Protein AF-A0A7I7Y677-F1 (afdb_monomer)

Secondary structure (DSSP, 8-state):
------------------------------HHHHHHHHHHHHHHHHTT--HHHHHHTTSS-HHHHHHHHTTS-PPPHHHHHHHHHHTTBPTTHHHHHHH-TT-PPPBP---TTSSHHHHHHHHHHHHHHHHHHHHHHHHHHHT---TTSTTHHHHHHHHHHHHHHHHHHHHHHHHH-TT-HHHHHHHHHHHHHHHHHHHHHTTSTT--HHHHHHHHHHHTT--HHHHHHHTT--HHHHHHHHTT----HHHHHHHHHHHHHHH--

Organism: NCBI:txid44010

Sequence (265 aa):
MPEIPEEPDQPTGVLHPDTDAEQWWHDEIDPGVLRAGRAVADRRQELELTQRSLARDKIINAGTLIAFEKGRSWPRRQTQAKLEQALGWSPGTIMRIRNDARSAPAAAPRDEATEVLTDTIGAPLLADTVELAMHTLTAAIAELPDASDPAFTAKATAVLADLRKLERLAATAARNSRGTPSVVLALSGVRRSYNDLMMRAARAPAATLGQRLYGARHRAELSLEEAANAVGLPPTVLEDAEAERAIAPDAVAAVESLIAQLTAG

Foldseek 3Di:
DDDDDDDDDDDDDDDDDPDDDPDDDPPPLLVLLQQLLCLLVVLCVVVVHDLVVCVVVVLDHSVQSVCSNRSNDDDDLSSQQSSCVVSQFDRCQSVVSSVDVPDDTDGDDDDPPPPCVPLVVVLVVLLVVLVVLLVVLVVLLVPQDQLADPCRLVSLLVSLLVLVVSLVSLVVSVVVNPPDVSSVVSNVSSVVVNLVSLLSLLPRPPRFLLSLLSNLCVVVVHDLCRLCVVLVHDSVQSVCRVNVHDHDPVSSVSSVVSSVVSVVD

pLDDT: mean 81.12, std 19.77, range [32.81, 98.19]

Nearest PDB structures (foldseek):
  3f52-assembly1_A  TM=7.719E-01  e=5.544E-02  Corynebacterium glutamicum
  3f51-assembly1_A  TM=8.370E-01  e=1.005E-01  Corynebacterium glutamicum
  2b5a-assembly1_A  TM=8.061E-01  e=1.820E-01  [Bacillus] caldolyticus
  3f52-assembly1_E  TM=8.254E-01  e=2.288E-01  Corynebacterium glutamicum
  3fya-assembly1_A  TM=7.845E-01  e=4.145E-01  Enterobacter sp. RFL1396

Mean predicted aligned error: 18.12 Å

Radius of gyration: 33.03 Å; Cα contacts (8 Å, |Δi|>4): 267; chains: 1; bounding box: 64×103×79 Å

Solvent-accessible surface area (backbone atoms only — not comparable to full-atom values): 15194 Å² total; per-residue (Å²): 134,78,87,87,86,84,85,86,85,85,88,83,88,80,82,84,76,96,73,82,72,88,77,78,74,77,77,75,64,45,67,27,46,29,46,26,14,38,54,51,49,52,52,29,55,78,68,73,53,48,58,66,51,41,31,74,72,70,43,45,54,43,69,60,48,54,34,17,38,70,22,74,43,84,75,56,72,72,43,45,48,43,45,26,57,73,72,41,30,31,84,64,40,61,61,45,26,33,76,33,98,83,53,74,81,56,63,40,94,66,78,82,82,68,64,51,67,59,59,64,43,49,45,54,53,50,27,53,50,50,48,54,52,47,52,56,50,50,52,56,58,70,68,52,62,59,59,84,41,86,64,22,51,65,53,51,51,52,54,48,54,50,43,55,53,51,39,57,52,32,54,51,47,42,73,68,44,79,91,51,64,61,28,49,51,44,35,52,48,47,50,49,55,42,52,56,51,41,50,52,42,31,66,23,90,72,40,50,72,20,32,34,41,53,38,26,36,57,74,67,71,47,52,67,58,58,57,18,57,77,66,75,45,62,44,66,57,53,52,32,29,58,68,75,43,93,73,56,73,67,56,49,54,46,51,52,52,49,34,53,59,57,68,72,116

InterPro domains:
  IPR001387 Cro/C1-type, helix-turn-helix domain [cd00093] (37-88)
  IPR010982 Lambda repressor-like, DNA-binding domain superfamily [G3DSA:1.10.260.40] (35-124)
  IPR010982 Lambda repressor-like, DNA-binding domain superfamily [SSF47413] (37-97)
  IPR059572 MSMEG_6518-like, N-terminal domain [PF27182] (138-208)

Structure (mmCIF, N/CA/C/O backbone):
data_AF-A0A7I7Y677-F1
#
_entry.id   AF-A0A7I7Y677-F1
#
loop_
_atom_site.group_PDB
_atom_site.id
_atom_site.type_symbol
_atom_site.label_atom_id
_atom_site.label_alt_id
_atom_site.label_comp_id
_atom_site.label_asym_id
_atom_site.label_entity_id
_atom_site.label_seq_id
_atom_site.pdbx_PDB_ins_code
_atom_site.Cartn_x
_atom_site.Cartn_y
_atom_site.Cartn_z
_atom_site.occupancy
_atom_site.B_iso_or_equiv
_atom_site.auth_seq_id
_atom_site.auth_comp_id
_atom_site.auth_asym_id
_atom_site.auth_atom_id
_atom_site.pdbx_PDB_model_num
ATOM 1 N N . MET A 1 1 ? 42.432 -84.939 -51.165 1.00 44.62 1 MET A N 1
ATOM 2 C CA . MET A 1 1 ? 43.864 -84.609 -51.036 1.00 44.62 1 MET A CA 1
ATOM 3 C C . MET A 1 1 ? 44.055 -83.125 -51.294 1.00 44.62 1 MET A C 1
ATOM 5 O O . MET A 1 1 ? 43.771 -82.736 -52.428 1.00 44.62 1 MET A O 1
ATOM 9 N N . PRO A 1 2 ? 44.537 -82.298 -50.341 1.00 48.03 2 PRO A N 1
ATOM 10 C CA . PRO A 1 2 ? 44.764 -82.523 -48.894 1.00 48.03 2 PRO A CA 1
ATOM 11 C C . PRO A 1 2 ? 43.471 -82.282 -48.070 1.00 48.03 2 PRO A C 1
ATOM 13 O O . PRO A 1 2 ? 42.582 -81.599 -48.569 1.00 48.03 2 PRO A O 1
ATOM 16 N N . GLU A 1 3 ? 43.247 -82.758 -46.834 1.00 40.34 3 GLU A N 1
ATOM 17 C CA . GLU A 1 3 ? 44.025 -83.560 -45.854 1.00 40.34 3 GLU A CA 1
ATOM 18 C C . GLU A 1 3 ? 45.431 -83.013 -45.514 1.00 40.34 3 GLU A C 1
ATOM 20 O O . GLU A 1 3 ? 46.374 -83.242 -46.261 1.00 40.34 3 GLU A O 1
ATOM 25 N N . ILE A 1 4 ? 45.642 -82.273 -44.417 1.00 52.16 4 ILE A N 1
ATOM 26 C CA . ILE A 1 4 ? 45.728 -82.776 -43.021 1.00 52.16 4 ILE A CA 1
ATOM 27 C C . ILE A 1 4 ? 45.492 -81.621 -41.992 1.00 52.16 4 ILE A C 1
ATOM 29 O O . ILE A 1 4 ? 45.554 -80.461 -42.408 1.00 52.16 4 ILE A O 1
ATOM 33 N N . PRO A 1 5 ? 45.160 -81.898 -40.704 1.00 52.03 5 PRO A N 1
ATOM 34 C CA . PRO A 1 5 ? 44.297 -81.039 -39.870 1.00 52.03 5 PRO A CA 1
ATOM 35 C C . PRO A 1 5 ? 44.900 -80.628 -38.491 1.00 52.03 5 PRO A C 1
ATOM 37 O O . PRO A 1 5 ? 46.117 -80.617 -38.339 1.00 52.03 5 PRO A O 1
ATOM 40 N N . GLU A 1 6 ? 44.006 -80.357 -37.517 1.00 46.19 6 GLU A N 1
ATOM 41 C CA . GLU A 1 6 ? 44.173 -80.300 -36.037 1.00 46.19 6 GLU A CA 1
ATOM 42 C C . GLU A 1 6 ? 44.865 -79.043 -35.451 1.00 46.19 6 GLU A C 1
ATOM 44 O O . GLU A 1 6 ? 45.995 -78.719 -35.798 1.00 46.19 6 GLU A O 1
ATOM 49 N N . GLU A 1 7 ? 44.149 -78.159 -34.726 1.00 53.91 7 GLU A N 1
ATOM 50 C CA . GLU A 1 7 ? 43.572 -78.244 -33.344 1.00 53.91 7 GLU A CA 1
ATOM 51 C C . GLU A 1 7 ? 44.594 -77.818 -32.256 1.00 53.91 7 GLU A C 1
ATOM 53 O O . GLU A 1 7 ? 45.785 -77.745 -32.563 1.00 53.91 7 GLU A O 1
ATOM 58 N N . PRO A 1 8 ? 44.202 -77.541 -30.987 1.00 53.34 8 PRO A N 1
ATOM 59 C CA . PRO A 1 8 ? 42.859 -77.393 -30.378 1.00 53.34 8 PRO A CA 1
ATOM 60 C C . PRO A 1 8 ? 42.559 -75.903 -30.017 1.00 53.34 8 PRO A C 1
ATOM 62 O O . PRO A 1 8 ? 43.316 -75.019 -30.404 1.00 53.34 8 PRO A O 1
ATOM 65 N N . ASP A 1 9 ? 41.480 -75.487 -29.340 1.00 39.66 9 ASP A N 1
ATOM 66 C CA . ASP A 1 9 ? 40.747 -76.130 -28.239 1.00 39.66 9 ASP A CA 1
ATOM 67 C C . ASP A 1 9 ? 39.254 -75.753 -28.208 1.00 39.66 9 ASP A C 1
ATOM 69 O O . ASP A 1 9 ? 38.823 -74.754 -28.789 1.00 39.66 9 ASP A O 1
ATOM 73 N N . GLN A 1 10 ? 38.471 -76.607 -27.553 1.00 41.50 10 GLN A N 1
ATOM 74 C CA . GLN A 1 10 ? 37.012 -76.627 -27.557 1.00 41.50 10 GLN A CA 1
ATOM 75 C C . GLN A 1 10 ? 36.443 -75.951 -26.276 1.00 41.50 10 GLN A C 1
ATOM 77 O O . GLN A 1 10 ? 36.935 -74.904 -25.864 1.00 41.50 10 GLN A O 1
ATOM 82 N N . PRO A 1 11 ? 35.315 -76.401 -25.698 1.00 46.22 11 PRO A N 1
ATOM 83 C CA . PRO A 1 11 ? 33.999 -75.907 -26.079 1.00 46.22 11 PRO A CA 1
ATOM 84 C C . PRO A 1 11 ? 33.275 -75.214 -24.919 1.00 46.22 11 PRO A C 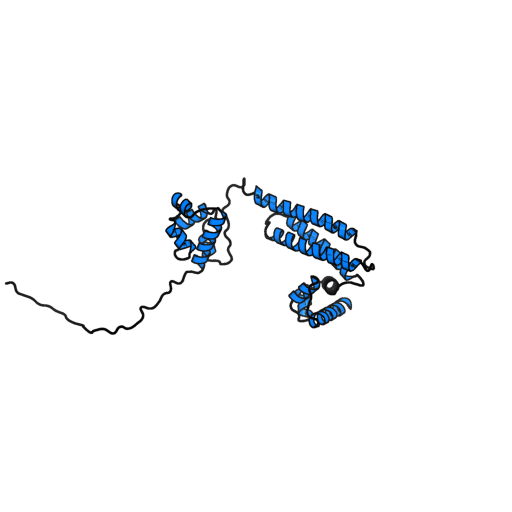1
ATOM 86 O O . PRO A 1 11 ? 33.535 -75.467 -23.743 1.00 46.22 11 PRO A O 1
ATOM 89 N N . THR A 1 12 ? 32.226 -74.449 -25.223 1.00 35.41 12 THR A N 1
ATOM 90 C CA . THR A 1 12 ? 31.111 -74.304 -24.273 1.00 35.41 12 THR A CA 1
ATOM 91 C C . THR A 1 12 ? 29.822 -73.981 -25.013 1.00 35.41 12 THR A C 1
ATOM 93 O O . THR A 1 12 ? 29.619 -72.866 -25.481 1.00 35.41 12 THR A O 1
ATOM 96 N N . GLY A 1 13 ? 28.929 -74.961 -25.121 1.00 35.34 13 GLY A N 1
ATOM 97 C CA . GLY A 1 13 ? 27.512 -74.667 -25.309 1.00 35.34 13 GLY A CA 1
ATOM 98 C C . GLY A 1 13 ? 26.827 -74.657 -23.949 1.00 35.34 13 GLY A C 1
ATOM 99 O O . GLY A 1 13 ? 27.248 -75.421 -23.091 1.00 35.34 13 GLY A O 1
ATOM 100 N N . VAL A 1 14 ? 25.764 -73.867 -23.787 1.00 37.44 14 VAL A N 1
ATOM 101 C CA . VAL A 1 14 ? 24.495 -74.261 -23.137 1.00 37.44 14 VAL A CA 1
ATOM 102 C C . VAL A 1 14 ? 23.390 -73.382 -23.755 1.00 37.44 14 VAL A C 1
ATOM 104 O O . VAL A 1 14 ? 23.645 -72.232 -24.108 1.00 37.44 14 VAL A O 1
ATOM 107 N N . LEU A 1 15 ? 22.180 -73.924 -23.938 1.00 37.19 15 LEU A N 1
ATOM 108 C CA . LEU A 1 15 ? 21.016 -73.152 -24.390 1.00 37.19 15 LEU A CA 1
ATOM 109 C C . LEU A 1 15 ? 20.509 -72.159 -23.323 1.00 37.19 15 LEU A C 1
ATOM 111 O O . LEU A 1 15 ? 20.696 -72.360 -22.128 1.00 37.19 15 LEU A O 1
ATOM 115 N N . HIS A 1 16 ? 19.811 -71.126 -23.804 1.00 43.47 16 HIS A N 1
ATOM 116 C CA . HIS A 1 16 ? 19.069 -70.102 -23.055 1.00 43.47 16 HIS A CA 1
ATOM 117 C C . HIS A 1 16 ? 18.407 -70.556 -21.742 1.00 43.47 16 HIS A C 1
ATOM 119 O O . HIS A 1 16 ? 17.832 -71.643 -21.645 1.00 43.47 16 HIS A O 1
ATOM 125 N N . PRO A 1 17 ? 18.289 -69.601 -20.812 1.00 33.50 17 PRO A N 1
ATOM 126 C CA . PRO A 1 17 ? 16.977 -69.007 -20.564 1.00 33.50 17 PRO A CA 1
ATOM 127 C C . PRO A 1 17 ? 16.887 -67.574 -21.108 1.00 33.50 17 PRO A C 1
ATOM 129 O O . PRO A 1 17 ? 17.886 -66.861 -21.187 1.00 33.50 17 PRO A O 1
ATOM 132 N N . ASP A 1 18 ? 15.677 -67.132 -21.451 1.00 44.19 18 ASP A N 1
ATOM 133 C CA . ASP A 1 18 ? 15.362 -65.705 -21.389 1.00 44.19 18 ASP A CA 1
ATOM 134 C C . ASP A 1 18 ? 15.397 -65.297 -19.912 1.00 44.19 18 ASP A C 1
ATOM 136 O O . ASP A 1 18 ? 14.540 -65.704 -19.125 1.00 44.19 18 ASP A O 1
ATOM 140 N N . THR A 1 19 ? 16.407 -64.521 -19.526 1.00 37.75 19 THR A N 1
ATOM 141 C CA . THR A 1 19 ? 16.420 -63.798 -18.253 1.00 37.75 19 THR A CA 1
ATOM 142 C C . THR A 1 19 ? 16.489 -62.312 -18.531 1.00 37.75 19 THR A C 1
ATOM 144 O O . THR A 1 19 ? 17.518 -61.791 -18.953 1.00 37.75 19 THR A O 1
ATOM 147 N N . ASP A 1 20 ? 15.336 -61.703 -18.287 1.00 34.88 20 ASP A N 1
ATOM 148 C CA . ASP A 1 20 ? 15.025 -60.297 -18.081 1.00 34.88 20 ASP A CA 1
ATOM 149 C C . ASP A 1 20 ? 16.173 -59.301 -17.862 1.00 34.88 20 ASP A C 1
ATOM 151 O O . ASP A 1 20 ? 17.141 -59.537 -17.142 1.00 34.88 20 ASP A O 1
ATOM 155 N N . ALA A 1 21 ? 15.882 -58.084 -18.328 1.00 38.97 21 ALA A N 1
ATOM 156 C CA . ALA A 1 21 ? 16.502 -56.828 -17.927 1.00 38.97 21 ALA A CA 1
ATOM 157 C C . ALA A 1 21 ? 17.974 -56.629 -18.328 1.00 38.97 21 ALA A C 1
ATOM 159 O O . ALA A 1 21 ? 18.871 -56.573 -17.488 1.00 38.97 21 ALA A O 1
ATOM 160 N N . GLU A 1 22 ? 18.177 -56.218 -19.586 1.00 35.16 22 GLU A N 1
ATOM 161 C CA . GLU A 1 22 ? 19.068 -55.070 -19.779 1.00 35.16 22 GLU A CA 1
ATOM 162 C C . GLU A 1 22 ? 18.484 -53.885 -18.991 1.00 35.16 22 GLU A C 1
ATOM 164 O O . GLU A 1 22 ? 17.473 -53.278 -19.361 1.00 35.16 22 GLU A O 1
ATOM 169 N N . GLN A 1 23 ? 19.085 -53.623 -17.827 1.00 34.84 23 GLN A N 1
ATOM 170 C CA . GLN A 1 23 ? 18.676 -52.558 -16.924 1.00 34.84 23 GLN A CA 1
ATOM 171 C C . GLN A 1 23 ? 18.757 -51.193 -17.623 1.00 34.84 23 GLN A C 1
ATOM 173 O O . GLN A 1 23 ? 19.826 -50.619 -17.817 1.00 34.84 23 GLN A O 1
ATOM 178 N N . TRP A 1 24 ? 17.573 -50.667 -17.926 1.00 32.81 24 TRP A N 1
ATOM 179 C CA . TRP A 1 24 ? 17.139 -49.322 -17.554 1.00 32.81 24 TRP A CA 1
ATOM 180 C C . TRP A 1 24 ? 18.243 -48.264 -17.413 1.00 32.81 24 TRP A C 1
ATOM 182 O O . TRP A 1 24 ? 18.836 -48.135 -16.345 1.00 32.81 24 TRP A O 1
ATOM 192 N N . TRP A 1 25 ? 18.315 -47.347 -18.373 1.00 34.03 25 TRP A N 1
ATOM 193 C CA . TRP A 1 25 ? 18.383 -45.930 -18.015 1.00 34.03 25 TRP A CA 1
ATOM 194 C C . TRP A 1 25 ? 17.283 -45.211 -18.795 1.00 34.03 25 TRP A C 1
ATOM 196 O O . TRP A 1 25 ? 17.370 -45.038 -20.010 1.00 34.03 25 TRP A O 1
ATOM 206 N N . HIS A 1 26 ? 16.216 -44.807 -18.094 1.00 44.84 26 HIS A N 1
ATOM 207 C CA . HIS A 1 26 ? 15.415 -43.678 -18.560 1.00 44.84 26 HIS A CA 1
ATOM 208 C C . HIS A 1 26 ? 16.387 -42.505 -18.635 1.00 44.84 26 HIS A C 1
ATOM 210 O O . HIS A 1 26 ? 16.834 -42.051 -17.587 1.00 44.84 26 HIS A O 1
ATOM 216 N N . ASP A 1 27 ? 16.749 -42.096 -19.853 1.00 48.75 27 ASP A N 1
ATOM 217 C CA . ASP A 1 27 ? 17.768 -41.077 -20.113 1.00 48.75 27 ASP A CA 1
ATOM 218 C C . ASP A 1 27 ? 17.441 -39.829 -19.280 1.00 48.75 27 ASP A C 1
ATOM 220 O O . ASP A 1 27 ? 16.449 -39.134 -19.532 1.00 48.75 27 ASP A O 1
ATOM 224 N N . GLU A 1 28 ? 18.191 -39.646 -18.189 1.00 58.16 28 GLU A N 1
ATOM 225 C CA . GLU A 1 28 ? 17.828 -38.754 -17.093 1.00 58.16 28 GLU A CA 1
ATOM 226 C C . GLU A 1 28 ? 18.098 -37.328 -17.563 1.00 58.16 28 GLU A C 1
ATOM 228 O O . GLU A 1 28 ? 19.211 -36.816 -17.448 1.00 58.16 28 GLU A O 1
ATOM 233 N N . ILE A 1 29 ? 17.081 -36.724 -18.192 1.00 68.81 29 ILE A N 1
ATOM 234 C CA . ILE A 1 29 ? 17.165 -35.403 -18.819 1.00 68.81 29 ILE A CA 1
ATOM 235 C C . ILE A 1 29 ? 17.700 -34.416 -17.783 1.00 68.81 29 ILE A C 1
ATOM 237 O O . ILE A 1 29 ? 16.947 -33.976 -16.912 1.00 68.81 29 ILE A O 1
ATOM 241 N N . ASP A 1 30 ? 18.985 -34.060 -17.909 1.00 81.44 30 ASP A N 1
ATOM 242 C CA . ASP A 1 30 ? 19.681 -33.148 -17.002 1.00 81.44 30 ASP A CA 1
ATOM 243 C C . ASP A 1 30 ? 18.798 -31.902 -16.798 1.00 81.44 30 ASP A C 1
ATOM 245 O O . ASP A 1 30 ? 18.569 -31.142 -17.754 1.00 81.44 30 ASP A O 1
ATOM 249 N N . PRO A 1 31 ? 18.277 -31.668 -15.576 1.00 82.50 31 PRO A N 1
ATOM 250 C CA . PRO A 1 31 ? 17.327 -30.587 -15.344 1.00 82.50 31 PRO A CA 1
ATOM 251 C C . PRO A 1 31 ? 17.910 -29.207 -15.668 1.00 82.50 31 PRO A C 1
ATOM 253 O O . PRO A 1 31 ? 17.170 -28.290 -16.021 1.00 82.50 31 PRO A O 1
ATOM 256 N N . GLY A 1 32 ? 19.233 -29.043 -15.587 1.00 82.44 32 GLY A N 1
ATOM 257 C CA . GLY A 1 32 ? 19.945 -27.851 -16.030 1.00 82.44 32 GLY A CA 1
ATOM 258 C C . GLY A 1 32 ? 20.032 -27.730 -17.554 1.00 82.44 32 GLY A C 1
ATOM 259 O O . GLY A 1 32 ? 19.873 -26.626 -18.076 1.00 82.44 32 GLY A O 1
ATOM 260 N N . VAL A 1 33 ? 20.227 -28.832 -18.287 1.00 87.44 33 VAL A N 1
ATOM 261 C CA . VAL A 1 33 ? 20.170 -28.835 -19.764 1.00 87.44 33 VAL A CA 1
ATOM 262 C C . VAL A 1 33 ? 18.760 -28.487 -20.245 1.00 87.44 33 VAL A C 1
ATOM 264 O O . VAL A 1 33 ? 18.627 -27.658 -21.145 1.00 87.44 33 VAL A O 1
ATOM 267 N N . LEU A 1 34 ? 17.714 -29.025 -19.609 1.00 89.25 34 LEU A N 1
ATOM 268 C CA . LEU A 1 34 ? 16.324 -28.668 -19.915 1.00 89.25 34 LEU A CA 1
ATOM 269 C C . LEU A 1 34 ? 16.007 -27.202 -19.574 1.00 89.25 34 LEU A C 1
ATOM 271 O O . LEU A 1 34 ? 15.398 -26.517 -20.396 1.00 89.25 34 LEU A O 1
ATOM 275 N N . ARG A 1 35 ? 16.455 -26.682 -18.417 1.00 87.88 35 ARG A N 1
ATOM 276 C CA . ARG A 1 35 ? 16.323 -25.248 -18.080 1.00 87.88 35 ARG A CA 1
ATOM 277 C C . ARG A 1 35 ? 16.995 -24.354 -19.119 1.00 87.88 35 ARG A C 1
ATOM 279 O O . ARG A 1 35 ? 16.376 -23.412 -19.603 1.00 87.88 35 ARG A O 1
ATOM 286 N N . ALA A 1 36 ? 18.245 -24.652 -19.472 1.00 88.38 36 ALA A N 1
ATOM 287 C CA . ALA A 1 36 ? 19.007 -23.872 -20.442 1.00 88.38 36 ALA A CA 1
ATOM 288 C C . ALA A 1 36 ? 18.391 -23.940 -21.849 1.00 88.38 36 ALA A C 1
ATOM 290 O O . ALA A 1 36 ? 18.298 -22.914 -22.520 1.00 88.38 36 ALA A O 1
ATOM 291 N N . GLY A 1 37 ? 17.918 -25.117 -22.269 1.00 91.50 37 GLY A N 1
ATOM 292 C CA . GLY A 1 37 ? 17.193 -25.304 -23.525 1.00 91.50 37 GLY A CA 1
ATOM 293 C C . GLY A 1 37 ? 15.889 -24.507 -23.578 1.00 91.50 37 GLY A C 1
ATOM 294 O O . GLY A 1 37 ? 15.623 -23.835 -24.574 1.00 91.50 37 GLY A O 1
ATOM 295 N N . ARG A 1 38 ? 15.110 -24.515 -22.490 1.00 91.56 38 ARG A N 1
ATOM 296 C CA . ARG A 1 38 ? 13.866 -23.745 -22.387 1.00 91.56 38 ARG A CA 1
ATOM 297 C C . ARG A 1 38 ? 14.118 -22.237 -22.400 1.00 91.56 38 ARG A C 1
ATOM 299 O O . ARG A 1 38 ? 13.528 -21.554 -23.223 1.00 91.56 38 ARG A O 1
ATOM 306 N N . ALA A 1 39 ? 15.059 -21.734 -21.600 1.00 88.69 39 ALA A N 1
ATOM 307 C CA . ALA A 1 39 ? 15.417 -20.311 -21.605 1.00 88.69 39 ALA A CA 1
ATOM 308 C C . ALA A 1 39 ? 15.902 -19.828 -22.988 1.00 88.69 39 ALA A C 1
ATOM 310 O O . ALA A 1 39 ? 15.633 -18.696 -23.389 1.00 88.69 39 ALA A O 1
ATOM 311 N N . VAL A 1 40 ? 16.599 -20.693 -23.735 1.00 92.50 40 VAL A N 1
ATOM 312 C CA . VAL A 1 40 ? 16.984 -20.445 -25.132 1.00 92.50 40 VAL A CA 1
ATOM 313 C C . VAL A 1 40 ? 15.765 -20.396 -26.055 1.00 92.50 40 VAL A C 1
ATOM 315 O O . VAL A 1 40 ? 15.703 -19.505 -26.898 1.00 92.50 40 VAL A O 1
ATOM 318 N N . ALA A 1 41 ? 14.796 -21.302 -25.899 1.00 90.19 41 ALA A N 1
ATOM 319 C CA . ALA A 1 41 ? 13.557 -21.289 -26.677 1.00 90.19 41 ALA A CA 1
ATOM 320 C C . ALA A 1 41 ? 12.720 -20.028 -26.403 1.00 90.19 41 ALA A C 1
ATOM 322 O O . ALA A 1 41 ? 12.271 -19.387 -27.355 1.00 90.19 41 ALA A O 1
ATOM 323 N N . ASP A 1 42 ? 12.568 -19.664 -25.128 1.00 88.62 42 ASP A N 1
ATOM 324 C CA . ASP A 1 42 ? 11.790 -18.514 -24.662 1.00 88.62 42 ASP A CA 1
ATOM 325 C C . ASP A 1 42 ? 12.404 -17.206 -25.208 1.00 88.62 42 ASP A C 1
ATOM 327 O O . ASP A 1 42 ? 11.748 -16.475 -25.950 1.00 88.62 42 ASP A O 1
ATOM 331 N N . ARG A 1 43 ? 13.713 -16.971 -25.006 1.00 88.81 43 ARG A N 1
ATOM 332 C CA . ARG A 1 43 ? 14.406 -15.793 -25.572 1.00 88.81 43 ARG A CA 1
ATOM 333 C C . ARG A 1 43 ? 14.387 -15.762 -27.096 1.00 88.81 43 ARG A C 1
ATOM 335 O O . ARG A 1 43 ? 14.335 -14.695 -27.706 1.00 88.81 43 ARG A O 1
ATOM 342 N N . ARG A 1 44 ? 14.451 -16.927 -27.740 1.00 93.06 44 ARG A N 1
ATOM 343 C CA . ARG A 1 44 ? 14.350 -17.014 -29.196 1.00 93.06 44 ARG A CA 1
ATOM 344 C C . ARG A 1 44 ? 12.956 -16.581 -29.675 1.00 93.06 44 ARG A C 1
ATOM 346 O O . ARG A 1 44 ? 12.869 -15.960 -30.730 1.00 93.06 44 ARG A O 1
ATOM 353 N N . GLN A 1 45 ? 11.893 -16.878 -28.923 1.00 88.69 45 GLN A N 1
ATOM 354 C CA . GLN A 1 45 ? 10.536 -16.395 -29.207 1.00 88.69 45 GLN A CA 1
ATOM 355 C C . GLN A 1 45 ? 10.389 -14.889 -28.947 1.00 88.69 45 GLN A C 1
ATOM 357 O O . GLN A 1 45 ? 9.826 -14.210 -29.798 1.00 88.69 45 GLN A O 1
ATOM 362 N N . GLU A 1 46 ? 10.948 -14.358 -27.851 1.00 79.25 46 GLU A N 1
ATOM 363 C CA . GLU A 1 46 ? 10.974 -12.908 -27.559 1.00 79.25 46 GLU A CA 1
ATOM 364 C C . GLU A 1 46 ? 11.597 -12.079 -28.695 1.00 79.25 46 GLU A C 1
ATOM 366 O O . GLU A 1 46 ? 11.164 -10.964 -28.963 1.00 79.25 46 GLU A O 1
ATOM 371 N N . LEU A 1 47 ? 12.616 -12.626 -29.365 1.00 83.00 47 LEU A N 1
ATOM 372 C CA . LEU A 1 47 ? 13.318 -11.987 -30.485 1.00 83.00 47 LEU A CA 1
ATOM 373 C C . LEU A 1 47 ? 12.721 -12.333 -31.865 1.00 83.00 47 LEU A C 1
ATOM 375 O O . LEU A 1 47 ? 13.361 -12.079 -32.884 1.00 83.00 47 LEU A O 1
ATOM 379 N N . GLU A 1 48 ? 11.554 -12.985 -31.908 1.00 87.75 48 GLU A N 1
ATOM 380 C CA . GLU A 1 48 ? 10.878 -13.483 -33.122 1.00 87.75 48 GLU A CA 1
ATOM 381 C C . GLU A 1 48 ? 11.753 -14.390 -34.023 1.00 87.75 48 GLU A C 1
ATOM 383 O O . GLU A 1 48 ? 11.476 -14.633 -35.203 1.00 87.75 48 GLU A O 1
ATOM 388 N N . LEU A 1 49 ? 12.823 -14.961 -33.463 1.00 84.81 49 LEU A N 1
ATOM 389 C CA . LEU A 1 49 ? 13.784 -15.776 -34.193 1.00 84.81 49 LEU A CA 1
ATOM 390 C C . LEU A 1 49 ? 13.213 -17.179 -34.447 1.00 84.81 49 LEU A C 1
ATOM 392 O O . LEU A 1 49 ? 12.827 -17.929 -33.547 1.00 84.81 49 LEU A O 1
ATOM 396 N N . THR A 1 50 ? 13.212 -17.608 -35.706 1.00 86.94 50 THR A N 1
ATOM 397 C CA . THR A 1 50 ? 12.780 -18.966 -36.057 1.00 86.94 50 THR A CA 1
ATOM 398 C C . THR A 1 50 ? 13.951 -19.950 -35.996 1.00 86.94 50 THR A C 1
ATOM 400 O O . THR A 1 50 ? 15.092 -19.621 -36.322 1.00 86.94 50 THR A O 1
ATOM 403 N N . GLN A 1 51 ? 13.679 -21.217 -35.676 1.00 86.44 51 GLN A N 1
ATOM 404 C CA . GLN A 1 51 ? 14.691 -22.283 -35.781 1.00 86.44 51 GLN A CA 1
ATOM 405 C C . GLN A 1 51 ? 15.248 -22.405 -37.219 1.00 86.44 51 GLN A C 1
ATOM 407 O O . GLN A 1 51 ? 16.399 -22.789 -37.420 1.00 86.44 51 GLN A O 1
ATOM 412 N N . ARG A 1 52 ? 14.441 -22.041 -38.231 1.00 77.50 52 ARG A N 1
ATOM 413 C CA . ARG A 1 52 ? 14.825 -22.044 -39.652 1.00 77.50 52 ARG A CA 1
ATOM 414 C C . ARG A 1 52 ? 15.734 -20.869 -40.030 1.00 77.50 52 ARG A C 1
ATOM 416 O O . ARG A 1 52 ? 16.599 -21.070 -40.878 1.00 77.50 52 ARG A O 1
ATOM 423 N N . SER A 1 53 ? 15.581 -19.685 -39.427 1.00 73.62 53 SER A N 1
ATOM 424 C CA . SER A 1 53 ? 16.512 -18.564 -39.639 1.00 73.62 53 SER A CA 1
ATOM 425 C C . SER A 1 53 ? 17.863 -18.859 -38.994 1.00 73.62 53 SER A C 1
ATOM 427 O O . SER A 1 53 ? 18.856 -18.873 -39.707 1.00 73.62 53 SER A O 1
ATOM 429 N N . LEU A 1 54 ? 17.907 -19.294 -37.729 1.00 83.00 54 LEU A N 1
ATOM 430 C CA . LEU A 1 54 ? 19.172 -19.673 -37.071 1.00 83.00 54 LEU A CA 1
ATOM 431 C C . LEU A 1 54 ? 19.951 -20.781 -37.815 1.00 83.00 54 LEU A C 1
ATOM 433 O O . LEU A 1 54 ? 21.186 -20.784 -37.821 1.00 83.00 54 LEU A O 1
ATOM 437 N N . ALA A 1 55 ? 19.243 -21.701 -38.481 1.00 85.44 55 ALA A N 1
ATOM 438 C CA . ALA A 1 55 ? 19.854 -22.701 -39.355 1.00 85.44 55 ALA A CA 1
ATOM 439 C C . ALA A 1 55 ? 20.367 -22.114 -40.682 1.00 85.44 55 ALA A C 1
ATOM 441 O O . ALA A 1 55 ? 21.474 -22.453 -41.107 1.00 85.44 55 ALA A O 1
ATOM 442 N N . ARG A 1 56 ? 19.601 -21.215 -41.316 1.00 82.19 56 ARG A N 1
ATOM 443 C CA . ARG A 1 56 ? 20.005 -20.478 -42.529 1.00 82.19 56 ARG A CA 1
ATOM 444 C C . ARG A 1 56 ? 21.263 -19.640 -42.279 1.00 82.19 56 ARG A C 1
ATOM 446 O O . ARG A 1 56 ? 22.185 -19.665 -43.091 1.00 82.19 56 ARG A O 1
ATOM 453 N N . ASP A 1 57 ? 21.324 -19.003 -41.117 1.00 77.88 57 ASP A N 1
ATOM 454 C CA . ASP A 1 57 ? 22.401 -18.111 -40.680 1.00 77.88 57 ASP A C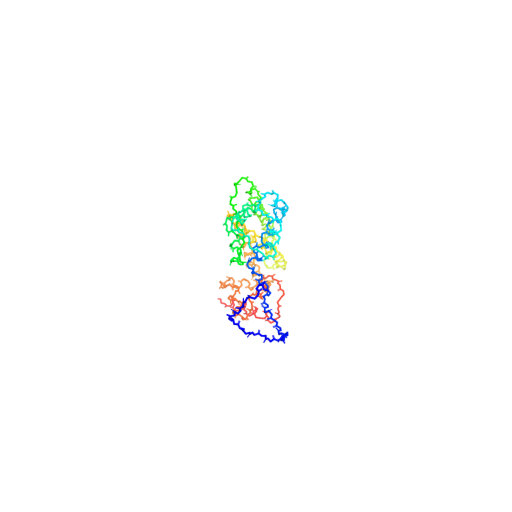A 1
ATOM 455 C C . ASP A 1 57 ? 23.623 -18.891 -40.137 1.00 77.88 57 ASP A C 1
ATOM 457 O O . ASP A 1 57 ? 24.592 -18.311 -39.649 1.00 77.88 57 ASP A O 1
ATOM 461 N N . LYS A 1 58 ? 23.610 -20.233 -40.245 1.00 87.31 58 LYS A N 1
ATOM 462 C CA . LYS A 1 58 ? 24.703 -21.156 -39.870 1.00 87.31 58 LYS A CA 1
ATOM 463 C C . LYS A 1 58 ? 25.139 -21.052 -38.396 1.00 87.31 58 LYS A C 1
ATOM 465 O O . LYS A 1 58 ? 26.296 -21.339 -38.051 1.00 87.31 58 LYS A O 1
ATOM 470 N N . ILE A 1 59 ? 24.202 -20.681 -37.521 1.00 84.25 59 ILE A N 1
ATOM 471 C CA . ILE A 1 59 ? 24.389 -20.606 -36.066 1.00 84.25 59 ILE A CA 1
ATOM 472 C C . ILE A 1 59 ? 24.281 -22.012 -35.465 1.00 84.25 59 ILE A C 1
ATOM 474 O O . ILE A 1 59 ? 25.219 -22.483 -34.819 1.00 84.25 59 ILE A O 1
ATOM 478 N N . ILE A 1 60 ? 23.172 -22.709 -35.737 1.00 88.94 60 ILE A N 1
ATOM 479 C CA . ILE A 1 60 ? 22.893 -24.077 -35.274 1.00 88.94 60 ILE A CA 1
ATOM 480 C C . ILE A 1 60 ? 21.893 -24.766 -36.218 1.00 88.94 60 ILE A C 1
ATOM 482 O O . ILE A 1 60 ? 20.974 -24.128 -36.721 1.00 88.94 60 ILE A O 1
ATOM 486 N N . ASN A 1 61 ? 22.045 -26.071 -36.470 1.00 89.12 61 ASN A N 1
ATOM 487 C CA . ASN A 1 61 ? 21.060 -26.837 -37.244 1.00 89.12 61 ASN A CA 1
ATOM 488 C C . ASN A 1 61 ? 19.723 -26.902 -36.478 1.00 89.12 61 ASN A C 1
ATOM 490 O O . ASN A 1 61 ? 19.718 -27.182 -35.280 1.00 89.12 61 ASN A O 1
ATOM 494 N N . ALA A 1 62 ? 18.597 -26.692 -37.168 1.00 82.94 62 ALA A N 1
ATOM 495 C CA . ALA A 1 62 ? 17.263 -26.694 -36.567 1.00 82.94 62 ALA A CA 1
ATOM 496 C C . ALA A 1 62 ? 16.960 -27.969 -35.753 1.00 82.94 62 ALA A C 1
ATOM 498 O O . ALA A 1 62 ? 16.404 -27.867 -34.665 1.00 82.94 62 ALA A O 1
ATOM 499 N N . GLY A 1 63 ? 17.379 -29.153 -36.216 1.00 81.50 63 GLY A N 1
ATOM 500 C CA . GLY A 1 63 ? 17.201 -30.407 -35.472 1.00 81.50 63 GLY A CA 1
ATOM 501 C C . GLY A 1 63 ? 17.993 -30.441 -34.160 1.00 81.50 63 GLY A C 1
ATOM 502 O O . GLY A 1 63 ? 17.461 -30.838 -33.126 1.00 81.50 63 GLY A O 1
ATOM 503 N N . THR A 1 64 ? 19.238 -29.953 -34.175 1.00 87.62 64 THR A N 1
ATOM 504 C CA . THR A 1 64 ? 20.087 -29.832 -32.976 1.00 87.62 64 THR A CA 1
ATOM 505 C C . THR A 1 64 ? 19.546 -28.784 -32.003 1.00 87.62 64 THR A C 1
ATOM 507 O O . THR A 1 64 ? 19.596 -28.987 -30.794 1.00 87.62 64 THR A O 1
ATOM 510 N N . LEU A 1 65 ? 18.989 -27.684 -32.519 1.00 90.25 65 LEU A N 1
ATOM 511 C CA . LEU A 1 65 ? 18.330 -26.668 -31.702 1.00 90.25 65 LEU A CA 1
ATOM 512 C C . LEU A 1 65 ? 17.067 -27.228 -31.034 1.00 90.25 65 LEU A C 1
ATOM 514 O O . LEU A 1 65 ? 16.941 -27.108 -29.825 1.00 90.25 65 LEU A O 1
ATOM 518 N N . ILE A 1 66 ? 16.193 -27.923 -31.771 1.00 87.81 66 ILE A N 1
ATOM 519 C CA . ILE A 1 66 ? 15.000 -28.587 -31.208 1.00 87.81 66 ILE A CA 1
ATOM 520 C C . ILE A 1 66 ? 15.384 -29.619 -30.138 1.00 87.81 66 ILE A C 1
ATOM 522 O O . ILE A 1 66 ? 14.710 -29.723 -29.113 1.00 87.81 66 ILE A O 1
ATOM 526 N N . ALA A 1 67 ? 16.441 -30.405 -30.370 1.00 85.62 67 ALA A N 1
ATOM 527 C CA . ALA A 1 67 ? 16.918 -31.387 -29.402 1.00 85.62 67 ALA A CA 1
ATOM 528 C C . ALA A 1 67 ? 17.411 -30.710 -28.112 1.00 85.62 67 ALA A C 1
ATOM 530 O O . ALA A 1 67 ? 17.042 -31.143 -27.022 1.00 85.62 67 ALA A O 1
ATOM 531 N N . PHE A 1 68 ? 18.155 -29.607 -28.228 1.00 92.12 68 PHE A N 1
ATOM 532 C CA . PHE A 1 68 ? 18.601 -28.812 -27.085 1.00 92.12 68 PHE A CA 1
ATOM 533 C C . PHE A 1 68 ? 17.448 -28.116 -26.349 1.00 92.12 68 PHE A C 1
ATOM 535 O O . PHE A 1 68 ? 17.349 -28.253 -25.133 1.00 92.12 68 PHE A O 1
ATOM 542 N N . GLU A 1 69 ? 16.530 -27.456 -27.060 1.00 92.38 69 GLU A N 1
ATOM 543 C CA . GLU A 1 69 ? 15.346 -26.800 -26.477 1.00 92.38 69 GLU A CA 1
ATOM 544 C C . GLU A 1 69 ? 14.468 -27.779 -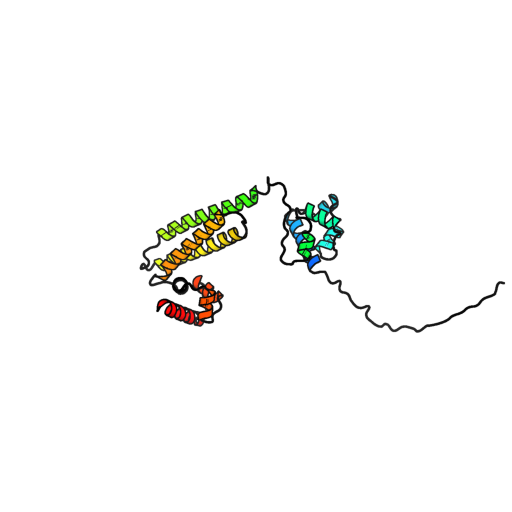25.674 1.00 92.38 69 GLU A C 1
ATOM 546 O O . GLU A 1 69 ? 13.843 -27.396 -24.689 1.00 92.38 69 GLU A O 1
ATOM 551 N N . LYS A 1 70 ? 14.464 -29.064 -26.056 1.00 87.94 70 LYS A N 1
ATOM 552 C CA . LYS A 1 70 ? 13.757 -30.156 -25.363 1.00 87.94 70 LYS A CA 1
ATOM 553 C C . LYS A 1 70 ? 14.596 -30.876 -24.295 1.00 87.94 70 LYS A C 1
ATOM 555 O O . LYS A 1 70 ? 14.179 -31.932 -23.827 1.00 87.94 70 LYS A O 1
ATOM 560 N N . GLY A 1 71 ? 15.777 -30.363 -23.950 1.00 86.19 71 GLY A N 1
ATOM 561 C CA . GLY A 1 71 ? 16.681 -30.947 -22.953 1.00 86.19 71 GLY A CA 1
ATOM 562 C C . GLY A 1 71 ? 17.459 -32.194 -23.405 1.00 86.19 71 GLY A C 1
ATOM 563 O O . GLY A 1 71 ? 18.237 -32.733 -22.630 1.00 86.19 71 GLY A O 1
ATOM 564 N N . ARG A 1 72 ? 17.291 -32.652 -24.653 1.00 86.94 72 ARG A N 1
ATOM 565 C CA . ARG A 1 72 ? 17.792 -33.950 -25.159 1.00 86.94 72 ARG A CA 1
ATOM 566 C C . ARG A 1 72 ? 19.235 -33.929 -25.667 1.00 86.94 72 ARG A C 1
ATOM 568 O O . ARG A 1 72 ? 19.753 -34.956 -26.087 1.00 86.94 72 ARG A O 1
ATOM 575 N N . SER A 1 73 ? 19.869 -32.761 -25.743 1.00 87.38 73 SER A N 1
ATOM 576 C CA . SER A 1 73 ? 21.253 -32.645 -26.217 1.00 87.38 73 SER A CA 1
ATOM 577 C C . SER A 1 73 ? 21.902 -31.351 -25.749 1.00 87.38 73 SER A C 1
ATOM 579 O O . SER A 1 73 ? 21.280 -30.294 -25.828 1.00 87.38 73 SER A O 1
ATOM 581 N N . TRP A 1 74 ? 23.177 -31.401 -25.370 1.00 91.38 74 TRP A N 1
ATOM 582 C CA . TRP A 1 74 ? 23.963 -30.214 -25.031 1.00 91.38 74 TRP A CA 1
ATOM 583 C C . TRP A 1 74 ? 24.812 -29.759 -26.236 1.00 91.38 74 TRP A C 1
ATOM 585 O O . TRP A 1 74 ? 25.664 -30.526 -26.696 1.00 91.38 74 TRP A O 1
ATOM 595 N N . PRO A 1 75 ? 24.622 -28.541 -26.786 1.00 86.75 75 PRO A N 1
ATOM 596 C CA . PRO A 1 75 ? 25.426 -28.055 -27.909 1.00 86.75 75 PRO A CA 1
ATOM 597 C C . PRO A 1 75 ? 26.909 -27.916 -27.542 1.00 86.75 75 PRO A C 1
ATOM 599 O O . PRO A 1 75 ? 27.254 -27.671 -26.388 1.00 86.75 75 PRO A O 1
ATOM 602 N N . ARG A 1 76 ? 27.814 -27.988 -28.527 1.00 87.31 76 ARG A N 1
ATOM 603 C CA . ARG A 1 76 ? 29.251 -27.736 -28.296 1.00 87.31 76 ARG A CA 1
ATOM 604 C C . ARG A 1 76 ? 29.499 -26.266 -27.935 1.00 87.31 76 ARG A C 1
ATOM 606 O O . ARG A 1 76 ? 28.799 -25.389 -28.433 1.00 87.31 76 ARG A O 1
ATOM 613 N N . ARG A 1 77 ? 30.549 -25.973 -27.155 1.00 82.38 77 ARG A N 1
ATOM 614 C CA . ARG A 1 77 ? 30.893 -24.612 -26.675 1.00 82.38 77 ARG A CA 1
ATOM 615 C C . ARG A 1 77 ? 30.935 -23.543 -27.781 1.00 82.38 77 ARG A C 1
ATOM 617 O O . ARG A 1 77 ? 30.463 -22.434 -27.571 1.00 82.38 77 ARG A O 1
ATOM 624 N N . GLN A 1 78 ? 31.437 -23.875 -28.973 1.00 81.94 78 GLN A N 1
ATOM 625 C CA . GLN A 1 78 ? 31.440 -22.954 -30.122 1.00 81.94 78 GLN A CA 1
ATOM 626 C C . GLN A 1 78 ? 30.020 -22.646 -30.636 1.00 81.94 78 GLN A C 1
ATOM 628 O O . GLN A 1 78 ? 29.724 -21.513 -31.005 1.00 81.94 78 GLN A O 1
ATOM 633 N N . THR A 1 79 ? 29.130 -23.641 -30.647 1.00 87.44 79 THR A N 1
ATOM 634 C CA . THR A 1 79 ? 27.714 -23.480 -31.007 1.00 87.44 79 THR A CA 1
ATOM 635 C C . THR A 1 79 ? 26.961 -22.692 -29.937 1.00 87.44 79 THR A C 1
ATOM 637 O O . THR A 1 79 ? 26.162 -21.833 -30.288 1.00 87.44 79 THR A O 1
ATOM 640 N N . GLN A 1 80 ? 27.257 -22.925 -28.651 1.00 89.44 80 GLN A N 1
ATOM 641 C CA . GLN A 1 80 ? 26.718 -22.125 -27.543 1.00 89.44 80 GLN A CA 1
ATOM 642 C C . GLN A 1 80 ? 27.090 -20.649 -27.707 1.00 89.44 80 GLN A C 1
ATOM 644 O O . GLN A 1 80 ? 26.197 -19.816 -27.717 1.00 89.44 80 GLN A O 1
ATOM 649 N N . ALA A 1 81 ? 28.367 -20.329 -27.947 1.00 82.75 81 ALA A N 1
ATOM 650 C CA . ALA A 1 81 ? 28.817 -18.947 -28.126 1.00 82.75 81 ALA A CA 1
ATOM 651 C C . ALA A 1 81 ? 28.143 -18.243 -29.323 1.00 82.75 81 ALA A C 1
ATOM 653 O O . ALA A 1 81 ? 27.720 -17.095 -29.206 1.00 82.75 81 ALA A O 1
ATOM 654 N N . LYS A 1 82 ? 27.978 -18.937 -30.461 1.00 85.06 82 LYS A N 1
ATOM 655 C CA . LYS A 1 82 ? 27.218 -18.410 -31.612 1.00 85.06 82 LYS A CA 1
ATOM 656 C C . LYS A 1 82 ? 25.742 -18.170 -31.277 1.00 85.06 82 LYS A C 1
ATOM 658 O O . LYS A 1 82 ? 25.159 -17.197 -31.745 1.00 85.06 82 LYS A O 1
ATOM 663 N N . LEU A 1 83 ? 25.135 -19.066 -30.501 1.00 89.81 83 LEU A N 1
ATOM 664 C CA . LEU A 1 83 ? 23.735 -18.973 -30.095 1.00 89.81 83 LEU A CA 1
ATOM 665 C C . LEU A 1 83 ? 23.525 -17.848 -29.070 1.00 89.81 83 LEU A C 1
ATOM 667 O O . LEU A 1 83 ? 22.592 -17.071 -29.221 1.00 89.81 83 LEU A O 1
ATOM 671 N N . GLU A 1 84 ? 24.431 -17.689 -28.104 1.00 90.31 84 GLU A N 1
ATOM 672 C CA . GLU A 1 84 ? 24.469 -16.552 -27.176 1.00 90.31 84 GLU A CA 1
ATOM 673 C C . GLU A 1 84 ? 24.590 -15.229 -27.939 1.00 90.31 84 GLU A C 1
ATOM 675 O O . GLU A 1 84 ? 23.763 -14.341 -27.749 1.00 90.31 84 GLU A O 1
ATOM 680 N N . GLN A 1 85 ? 25.533 -15.125 -28.883 1.00 83.75 85 GLN A N 1
ATOM 681 C CA . GLN A 1 85 ? 25.689 -13.940 -29.731 1.00 83.75 85 GLN A CA 1
ATOM 682 C C . GLN A 1 85 ? 24.403 -13.608 -30.510 1.00 83.75 85 GLN A C 1
ATOM 684 O O . GLN A 1 85 ? 24.022 -12.437 -30.589 1.00 83.75 85 GLN A O 1
ATOM 689 N N . ALA A 1 86 ? 23.725 -14.622 -31.059 1.00 84.44 86 ALA A N 1
ATOM 690 C CA . ALA A 1 86 ? 22.474 -14.463 -31.800 1.00 84.44 86 ALA A CA 1
ATOM 691 C C . ALA A 1 86 ? 21.307 -14.004 -30.909 1.00 84.44 86 ALA A C 1
ATOM 693 O O . ALA A 1 86 ? 20.576 -13.092 -31.287 1.00 84.44 86 ALA A O 1
ATOM 694 N N . LEU A 1 87 ? 21.183 -14.576 -29.706 1.00 88.12 87 LEU A N 1
ATOM 695 C CA . LEU A 1 87 ? 20.181 -14.216 -28.690 1.00 88.12 87 LEU A CA 1
ATOM 696 C C . LEU A 1 87 ? 20.498 -12.900 -27.948 1.00 88.12 87 LEU A C 1
ATOM 698 O O . LEU A 1 87 ? 19.733 -12.472 -27.080 1.00 88.12 87 LEU A O 1
ATOM 702 N N . GLY A 1 88 ? 21.630 -12.264 -28.271 1.00 82.31 88 GLY A N 1
ATOM 703 C CA . GLY A 1 88 ? 22.100 -11.043 -27.621 1.00 82.31 88 GLY A CA 1
ATOM 704 C C . GLY A 1 88 ? 22.575 -11.259 -26.183 1.00 82.31 88 GLY A C 1
ATOM 705 O O . GLY A 1 88 ? 22.537 -10.326 -25.397 1.00 82.31 88 GLY A O 1
ATOM 706 N N . TRP A 1 89 ? 22.992 -12.469 -25.809 1.00 85.62 89 TRP A N 1
ATOM 707 C CA . TRP A 1 89 ? 23.453 -12.815 -24.463 1.00 85.62 89 TRP A CA 1
ATOM 708 C C . TRP A 1 89 ? 24.960 -12.662 -24.275 1.00 85.62 89 TRP A C 1
ATOM 710 O O . TRP A 1 89 ? 25.753 -12.886 -25.189 1.00 85.62 89 TRP A O 1
ATOM 720 N N . SER A 1 90 ? 25.356 -12.341 -23.041 1.00 81.19 90 SER A N 1
ATOM 721 C CA . SER A 1 90 ? 26.760 -12.358 -22.628 1.00 81.19 90 SER A CA 1
ATOM 722 C C . SER A 1 90 ? 27.343 -13.782 -22.723 1.00 81.19 90 SER A C 1
ATOM 724 O O . SER A 1 90 ? 26.643 -14.742 -22.370 1.00 81.19 90 SER A O 1
ATOM 726 N N . PRO A 1 91 ? 28.605 -13.957 -23.166 1.00 81.06 91 PRO A N 1
ATOM 727 C CA . PRO A 1 91 ? 29.217 -15.278 -23.301 1.00 81.06 91 PRO A CA 1
ATOM 728 C C . PRO A 1 91 ? 29.172 -16.113 -22.010 1.00 81.06 91 PRO A C 1
ATOM 730 O O . PRO A 1 91 ? 29.455 -15.620 -20.916 1.00 81.06 91 PRO A O 1
ATOM 733 N N . GLY A 1 92 ? 28.837 -17.398 -22.138 1.00 84.81 92 GLY A N 1
ATOM 734 C CA . GLY A 1 92 ? 28.711 -18.341 -21.022 1.00 84.81 92 GLY A CA 1
ATOM 735 C C . GLY A 1 92 ? 27.381 -18.276 -20.258 1.00 84.81 92 GLY A C 1
ATOM 736 O O . GLY A 1 92 ? 27.228 -18.973 -19.252 1.00 84.81 92 GLY A O 1
ATOM 737 N N . THR A 1 93 ? 26.409 -17.482 -20.712 1.00 85.94 93 THR A N 1
ATOM 738 C CA . THR A 1 93 ? 25.059 -17.409 -20.129 1.00 85.94 93 THR A CA 1
ATOM 739 C C . THR A 1 93 ? 24.296 -18.733 -20.199 1.00 85.94 93 THR A C 1
ATOM 741 O O . THR A 1 93 ? 23.677 -19.114 -19.207 1.00 85.94 93 THR A O 1
ATOM 744 N N . ILE A 1 94 ? 24.401 -19.490 -21.296 1.00 87.19 94 ILE A N 1
ATOM 745 C CA . ILE A 1 94 ? 23.783 -20.821 -21.431 1.00 87.19 94 ILE A CA 1
ATOM 746 C C . ILE A 1 94 ? 24.318 -21.775 -20.350 1.00 87.19 94 ILE A C 1
ATOM 748 O O . ILE A 1 94 ? 23.556 -22.503 -19.711 1.00 87.19 94 ILE A O 1
ATOM 752 N N . MET A 1 95 ? 25.628 -21.732 -20.092 1.00 87.38 95 MET A N 1
ATOM 753 C CA . MET A 1 95 ? 26.271 -22.536 -19.048 1.00 87.38 95 MET A CA 1
ATOM 754 C C . MET A 1 95 ? 25.880 -22.068 -17.635 1.00 87.38 95 MET A C 1
ATOM 756 O O . MET A 1 95 ? 25.710 -22.897 -16.744 1.00 87.38 95 MET A O 1
ATOM 760 N N . ARG A 1 96 ? 25.675 -20.760 -17.435 1.00 83.69 96 ARG A N 1
ATOM 761 C CA . ARG A 1 96 ? 25.206 -20.182 -16.164 1.00 83.69 96 ARG A CA 1
ATOM 762 C C . ARG A 1 96 ? 23.795 -20.666 -15.804 1.00 83.69 96 ARG A C 1
ATOM 764 O O . ARG A 1 96 ? 23.594 -21.121 -14.686 1.00 83.69 96 ARG A O 1
ATOM 771 N N . ILE A 1 97 ? 22.864 -20.659 -16.764 1.00 86.38 97 ILE A N 1
ATOM 772 C CA . ILE A 1 97 ? 21.470 -21.124 -16.586 1.00 86.38 97 ILE A CA 1
ATOM 773 C C . ILE A 1 97 ? 21.402 -22.638 -16.319 1.00 86.38 97 ILE A C 1
ATOM 775 O O . ILE A 1 97 ? 20.577 -23.106 -15.526 1.00 86.38 97 ILE A O 1
ATOM 779 N N . ARG A 1 98 ? 22.293 -23.427 -16.941 1.00 87.19 98 ARG A N 1
ATOM 780 C CA . ARG A 1 98 ? 22.424 -24.855 -16.609 1.00 87.19 98 ARG A CA 1
ATOM 781 C C . ARG A 1 98 ? 22.815 -25.044 -15.144 1.00 87.19 98 ARG A C 1
ATOM 783 O O . ARG A 1 98 ? 22.214 -25.875 -14.471 1.00 87.19 98 ARG A O 1
ATOM 790 N N . ASN A 1 99 ? 23.762 -24.255 -14.643 1.00 83.19 99 ASN A N 1
ATOM 791 C CA . ASN A 1 99 ? 24.322 -24.435 -13.304 1.00 83.19 99 ASN A CA 1
ATOM 792 C C . ASN A 1 99 ? 23.479 -23.804 -12.178 1.00 83.19 99 ASN A C 1
ATOM 794 O O . ASN A 1 99 ? 23.501 -24.316 -11.063 1.00 83.19 99 ASN A O 1
ATOM 798 N N . ASP A 1 100 ? 22.728 -22.730 -12.443 1.00 73.81 100 ASP A N 1
ATOM 799 C CA . ASP A 1 100 ? 21.931 -22.011 -11.439 1.00 73.81 100 ASP A CA 1
ATOM 800 C C . ASP A 1 100 ? 20.469 -21.841 -11.877 1.00 73.81 100 ASP A C 1
ATOM 802 O O . ASP A 1 100 ? 20.167 -21.247 -12.910 1.00 73.81 100 ASP A O 1
ATOM 806 N N . ALA A 1 101 ? 19.545 -22.330 -11.046 1.00 58.09 101 ALA A N 1
ATOM 807 C CA . ALA A 1 101 ? 18.105 -22.228 -11.268 1.00 58.09 101 ALA A CA 1
ATOM 808 C C . ALA A 1 101 ? 17.527 -20.814 -11.041 1.00 58.09 101 ALA A C 1
ATOM 810 O O . ALA A 1 101 ? 16.377 -20.578 -11.405 1.00 58.09 101 ALA A O 1
ATOM 811 N N . ARG A 1 102 ? 18.291 -19.883 -10.447 1.00 56.03 102 ARG A N 1
ATOM 812 C CA . ARG A 1 102 ? 17.876 -18.486 -10.197 1.00 56.03 102 ARG A CA 1
ATOM 813 C C . ARG A 1 102 ? 18.499 -17.469 -11.162 1.00 56.03 102 ARG A C 1
ATOM 815 O O . ARG A 1 102 ? 18.129 -16.297 -11.126 1.00 56.03 102 ARG A O 1
ATOM 822 N N . SER A 1 103 ? 19.422 -17.892 -12.026 1.00 55.44 103 SER A N 1
ATOM 823 C CA . SER A 1 103 ? 20.099 -17.009 -12.980 1.00 55.44 103 SER A CA 1
ATOM 824 C C . SER A 1 103 ? 19.238 -16.747 -14.217 1.00 55.44 103 SER A C 1
ATOM 826 O O . SER A 1 103 ? 19.182 -17.570 -15.129 1.00 55.44 103 SER A O 1
ATOM 828 N N . ALA A 1 104 ? 18.628 -15.563 -14.289 1.00 54.94 104 ALA A N 1
ATOM 829 C CA . ALA A 1 104 ? 18.099 -15.024 -15.541 1.00 54.94 104 ALA A CA 1
ATOM 830 C C . ALA A 1 104 ? 19.250 -14.613 -16.495 1.00 54.94 104 ALA A C 1
ATOM 832 O O . ALA A 1 104 ? 20.335 -14.239 -16.032 1.00 54.94 104 ALA A O 1
ATOM 833 N N . PRO A 1 105 ? 19.058 -14.678 -17.825 1.00 51.44 105 PRO A N 1
ATOM 834 C CA . PRO A 1 105 ? 20.099 -14.328 -18.784 1.00 51.44 105 PRO A CA 1
ATOM 835 C C . PRO A 1 105 ? 20.437 -12.831 -18.783 1.00 51.44 105 PRO A C 1
ATOM 837 O O . PRO A 1 105 ? 19.581 -11.987 -19.032 1.00 51.44 105 PRO A O 1
ATOM 840 N N . ALA A 1 106 ? 21.718 -12.506 -18.600 1.00 52.53 106 ALA A N 1
ATOM 841 C CA . ALA A 1 106 ? 22.237 -11.164 -18.838 1.00 52.53 106 ALA A CA 1
ATOM 842 C C . ALA A 1 106 ? 22.572 -10.986 -20.327 1.00 52.53 106 ALA A C 1
ATOM 844 O O . ALA A 1 106 ? 23.461 -11.673 -20.856 1.00 52.53 106 ALA A O 1
ATOM 845 N N . ALA A 1 107 ? 21.876 -10.058 -20.988 1.00 50.22 107 ALA A N 1
ATOM 846 C CA . ALA A 1 107 ? 22.210 -9.615 -22.335 1.00 50.22 107 ALA A CA 1
ATOM 847 C C . ALA A 1 107 ? 23.657 -9.083 -22.398 1.00 50.22 107 ALA A C 1
ATOM 849 O O . ALA A 1 107 ? 24.181 -8.552 -21.418 1.00 50.22 107 ALA A O 1
ATOM 850 N N . ALA A 1 108 ? 24.328 -9.267 -23.533 1.00 46.88 108 ALA A N 1
ATOM 851 C CA . ALA A 1 108 ? 25.584 -8.583 -23.807 1.00 46.88 108 ALA A CA 1
ATOM 852 C C . ALA A 1 108 ? 25.282 -7.102 -24.083 1.00 46.88 108 ALA A C 1
ATOM 854 O O . ALA A 1 108 ? 24.297 -6.835 -24.774 1.00 46.88 108 ALA A O 1
ATOM 855 N N . PRO A 1 109 ? 26.118 -6.153 -23.624 1.00 40.31 109 PRO A N 1
ATOM 856 C CA . PRO A 1 109 ? 25.965 -4.758 -24.014 1.00 40.31 109 PRO A CA 1
ATOM 857 C C . PRO A 1 109 ? 26.152 -4.649 -25.533 1.00 40.31 109 PRO A C 1
ATOM 859 O O . PRO A 1 109 ? 27.239 -4.899 -26.060 1.00 40.31 109 PRO A O 1
ATOM 862 N N . ARG A 1 110 ? 25.064 -4.335 -26.238 1.00 38.00 110 ARG A N 1
ATOM 863 C CA . ARG A 1 110 ? 25.076 -3.864 -27.627 1.00 38.00 110 ARG A CA 1
ATOM 864 C C . ARG A 1 110 ? 24.924 -2.343 -27.605 1.00 38.00 110 ARG A C 1
ATOM 866 O O . ARG A 1 110 ? 24.347 -1.815 -26.661 1.00 38.00 110 ARG A O 1
ATOM 873 N N . ASP A 1 111 ? 25.470 -1.687 -28.629 1.00 38.25 111 ASP A N 1
ATOM 874 C CA . ASP A 1 111 ? 25.595 -0.227 -28.758 1.00 38.25 111 ASP A CA 1
ATOM 875 C C . ASP A 1 111 ? 24.443 0.581 -28.136 1.00 38.25 111 ASP A C 1
ATOM 877 O O . ASP A 1 111 ? 23.268 0.400 -28.465 1.00 38.25 111 ASP A O 1
ATOM 881 N N . GLU A 1 112 ? 24.814 1.531 -27.276 1.00 40.38 112 GLU A N 1
ATOM 882 C CA . GLU A 1 112 ? 23.956 2.248 -26.317 1.00 40.38 112 GLU A CA 1
ATOM 883 C C . GLU A 1 112 ? 22.982 3.265 -26.963 1.00 40.38 112 GLU A C 1
ATOM 885 O O . GLU A 1 112 ? 22.453 4.149 -26.295 1.00 40.38 112 GLU A O 1
ATOM 890 N N . ALA A 1 113 ? 22.733 3.167 -28.272 1.00 43.66 113 ALA A N 1
ATOM 891 C CA . ALA A 1 113 ? 22.042 4.190 -29.059 1.00 43.66 113 ALA A CA 1
ATOM 892 C C . ALA A 1 113 ? 20.549 3.915 -29.335 1.00 43.66 113 ALA A C 1
ATOM 894 O O . ALA A 1 113 ? 19.835 4.846 -29.708 1.00 43.66 113 ALA A O 1
ATOM 895 N N . THR A 1 114 ? 20.057 2.677 -29.174 1.00 42.88 114 THR A N 1
ATOM 896 C CA . THR A 1 114 ? 18.676 2.331 -29.596 1.00 42.88 114 THR A CA 1
ATOM 897 C C . THR A 1 114 ? 17.857 1.472 -28.630 1.00 42.88 114 THR A C 1
ATOM 899 O O . THR A 1 114 ? 16.639 1.443 -28.773 1.00 42.88 114 THR A O 1
ATOM 902 N N . GLU A 1 115 ? 18.462 0.832 -27.623 1.00 37.38 115 GLU A N 1
ATOM 903 C CA . GLU A 1 115 ? 17.718 0.114 -26.561 1.00 37.38 115 GLU A CA 1
ATOM 904 C C . GLU A 1 115 ? 17.458 1.007 -25.327 1.00 37.38 115 GLU A C 1
ATOM 906 O O . GLU A 1 115 ? 16.490 0.814 -24.594 1.00 37.38 115 GLU A O 1
ATOM 911 N N . VAL A 1 116 ? 18.253 2.073 -25.156 1.00 37.62 116 VAL A N 1
ATOM 912 C CA . VAL A 1 116 ? 18.062 3.096 -24.111 1.00 37.62 116 VAL A CA 1
ATOM 913 C C . VAL A 1 116 ? 16.701 3.792 -24.251 1.00 37.62 116 VAL A C 1
ATOM 915 O O . VAL A 1 116 ? 16.106 4.170 -23.245 1.00 37.62 116 VAL A O 1
ATOM 918 N N . LEU A 1 117 ? 16.161 3.925 -25.467 1.00 35.00 117 LEU A N 1
ATOM 919 C CA . LEU A 1 117 ? 14.934 4.688 -25.706 1.00 35.00 117 LEU A CA 1
ATOM 920 C C . LEU A 1 117 ? 13.649 3.985 -25.224 1.00 35.00 117 LEU A C 1
ATOM 922 O O . LEU A 1 117 ? 12.649 4.661 -25.016 1.00 35.00 117 LEU A O 1
ATOM 926 N N . THR A 1 118 ? 13.637 2.666 -25.010 1.00 36.75 118 THR A N 1
ATOM 927 C CA . THR A 1 118 ? 12.432 1.952 -24.538 1.00 36.75 118 THR A CA 1
ATOM 928 C C . THR A 1 118 ? 12.388 1.774 -23.019 1.00 36.75 118 THR A C 1
ATOM 930 O O . THR A 1 118 ? 11.344 2.038 -22.423 1.00 36.75 118 THR A O 1
ATOM 933 N N . ASP A 1 119 ? 13.497 1.418 -22.363 1.00 43.03 119 ASP A N 1
ATOM 934 C CA . ASP A 1 119 ? 13.523 1.252 -20.894 1.00 43.03 119 ASP A CA 1
ATOM 935 C C . ASP A 1 119 ? 13.699 2.601 -20.157 1.00 43.03 119 ASP A C 1
ATOM 937 O O . ASP A 1 119 ? 13.061 2.868 -19.134 1.00 43.03 119 ASP A O 1
ATOM 941 N N . THR A 1 120 ? 14.463 3.536 -20.743 1.00 42.91 120 THR A N 1
ATOM 942 C CA . THR A 1 120 ? 14.692 4.878 -20.162 1.00 42.91 120 THR A CA 1
ATOM 943 C C . THR A 1 120 ? 13.560 5.868 -20.455 1.00 42.91 120 THR A C 1
ATOM 945 O O . THR A 1 120 ? 13.559 6.953 -19.888 1.00 42.91 120 THR A O 1
ATOM 948 N N . ILE A 1 121 ? 12.568 5.518 -21.285 1.00 44.38 121 ILE A N 1
ATOM 949 C CA . ILE A 1 121 ? 11.282 6.242 -21.329 1.00 44.38 121 ILE A CA 1
ATOM 950 C C . ILE A 1 121 ? 10.290 5.628 -20.333 1.00 44.38 121 ILE A C 1
ATOM 952 O O . ILE A 1 121 ? 9.564 6.365 -19.668 1.00 44.38 121 ILE A O 1
ATOM 956 N N . GLY A 1 122 ? 10.288 4.300 -20.167 1.00 54.88 122 GLY A N 1
ATOM 957 C CA . GLY A 1 122 ? 9.374 3.603 -19.260 1.00 54.88 122 GLY A CA 1
ATOM 958 C C . GLY A 1 122 ? 9.517 4.026 -17.794 1.00 54.88 122 GLY A C 1
ATOM 959 O O . GLY A 1 122 ? 8.517 4.348 -17.154 1.00 54.88 122 GLY A O 1
ATOM 960 N N . ALA A 1 123 ? 10.741 4.067 -17.258 1.00 59.53 123 ALA A N 1
ATOM 961 C CA . ALA A 1 123 ? 10.952 4.394 -15.845 1.00 59.53 123 ALA A CA 1
ATOM 962 C C . ALA A 1 123 ? 10.617 5.864 -15.483 1.00 59.53 123 ALA A C 1
ATOM 964 O O . ALA A 1 123 ? 9.913 6.060 -14.489 1.00 59.53 123 ALA A O 1
ATOM 965 N N . PRO A 1 124 ? 11.022 6.894 -16.259 1.00 61.19 124 PRO A N 1
ATOM 966 C CA . PRO A 1 124 ? 10.566 8.268 -16.042 1.00 61.19 124 PRO A CA 1
ATOM 967 C C . PRO A 1 124 ? 9.062 8.437 -16.248 1.00 61.19 124 PRO A C 1
ATOM 969 O O . PRO A 1 124 ? 8.416 8.984 -15.368 1.00 61.19 124 PRO A O 1
ATOM 972 N N . LEU A 1 125 ? 8.466 7.873 -17.308 1.00 72.19 125 LEU A N 1
ATOM 973 C CA . LEU A 1 125 ? 7.018 7.979 -17.530 1.00 72.19 125 LEU A CA 1
ATOM 974 C C . LEU A 1 125 ? 6.203 7.323 -16.400 1.00 72.19 125 LEU A C 1
ATOM 976 O O . LEU A 1 125 ? 5.135 7.814 -16.033 1.00 72.19 125 LEU A O 1
ATOM 980 N N . LEU A 1 126 ? 6.702 6.229 -15.810 1.00 72.75 126 LEU A N 1
ATOM 981 C CA . LEU A 1 126 ? 6.114 5.635 -14.607 1.00 72.75 126 LEU A CA 1
ATOM 982 C C . LEU A 1 126 ? 6.301 6.523 -13.369 1.00 72.75 126 LEU A C 1
ATOM 984 O O . LEU A 1 126 ? 5.378 6.601 -12.561 1.00 72.75 126 LEU A O 1
ATOM 988 N N . ALA A 1 127 ? 7.442 7.204 -13.218 1.00 72.69 127 ALA A N 1
ATOM 989 C CA . ALA A 1 127 ? 7.633 8.193 -12.157 1.00 72.69 127 ALA A CA 1
ATOM 990 C C . ALA A 1 127 ? 6.655 9.371 -12.317 1.00 72.69 127 ALA A C 1
ATOM 992 O O . ALA A 1 127 ? 5.939 9.668 -11.365 1.00 72.69 127 ALA A O 1
ATOM 993 N N . ASP A 1 128 ? 6.529 9.936 -13.521 1.00 78.81 128 ASP A N 1
ATOM 994 C CA . ASP A 1 128 ? 5.588 11.013 -13.858 1.00 78.81 128 ASP A CA 1
ATOM 995 C C . ASP A 1 128 ? 4.129 10.583 -13.614 1.00 78.81 128 ASP A C 1
ATOM 997 O O . ASP A 1 128 ? 3.320 11.337 -13.075 1.00 78.81 128 ASP A O 1
ATOM 1001 N N . THR A 1 129 ? 3.785 9.334 -13.954 1.00 85.44 129 THR A N 1
ATOM 1002 C CA . THR A 1 129 ? 2.454 8.757 -13.695 1.00 85.44 129 THR A CA 1
ATOM 1003 C C . THR A 1 129 ? 2.186 8.618 -12.194 1.00 85.44 129 THR A C 1
ATOM 1005 O O . THR A 1 129 ? 1.081 8.916 -11.731 1.00 85.44 129 THR A O 1
ATOM 1008 N N . VAL A 1 130 ? 3.183 8.181 -11.415 1.00 85.62 130 VAL A N 1
ATOM 1009 C CA . VAL A 1 130 ? 3.081 8.104 -9.950 1.00 85.62 130 VAL A CA 1
ATOM 1010 C C . VAL A 1 130 ? 2.992 9.500 -9.336 1.00 85.62 130 VAL A C 1
ATOM 1012 O O . VAL A 1 130 ? 2.202 9.693 -8.417 1.00 85.62 130 VAL A O 1
ATOM 1015 N N . GLU A 1 131 ? 3.737 10.478 -9.847 1.00 85.75 131 GLU A N 1
ATOM 1016 C CA . GLU A 1 131 ? 3.715 11.866 -9.381 1.00 85.75 131 GLU A CA 1
ATOM 1017 C C . GLU A 1 131 ? 2.367 12.546 -9.671 1.00 85.75 131 GLU A C 1
ATOM 1019 O O . GLU A 1 131 ? 1.783 13.155 -8.773 1.00 85.75 131 GLU A O 1
ATOM 1024 N N . LEU A 1 132 ? 1.800 12.349 -10.866 1.00 88.62 132 LEU A N 1
ATOM 1025 C CA . LEU A 1 132 ? 0.459 12.828 -11.215 1.00 88.62 132 LEU A CA 1
ATOM 1026 C C . LEU A 1 132 ? -0.623 12.200 -10.320 1.00 88.62 132 LEU A C 1
ATOM 1028 O O . LEU A 1 132 ? -1.478 12.913 -9.791 1.00 88.62 132 LEU A O 1
ATOM 1032 N N . ALA A 1 133 ? -0.559 10.884 -10.089 1.00 92.06 133 ALA A N 1
ATOM 1033 C CA . ALA A 1 133 ? -1.465 10.203 -9.166 1.00 92.06 133 ALA A CA 1
ATOM 1034 C C . ALA A 1 133 ? -1.290 10.703 -7.718 1.00 92.06 133 ALA A C 1
ATOM 1036 O O . ALA A 1 133 ? -2.278 10.912 -7.010 1.00 92.06 133 ALA A O 1
ATOM 1037 N N . MET A 1 134 ? -0.051 10.963 -7.286 1.00 93.81 134 MET A N 1
ATOM 1038 C CA . MET A 1 134 ? 0.240 11.563 -5.984 1.00 93.81 134 MET A CA 1
ATOM 1039 C C . MET A 1 134 ? -0.292 12.990 -5.862 1.00 93.81 134 MET A C 1
ATOM 1041 O O . MET A 1 134 ? -0.774 13.345 -4.788 1.00 93.81 134 MET A O 1
ATOM 1045 N N . HIS A 1 135 ? -0.274 13.798 -6.924 1.00 91.69 135 HIS A N 1
ATOM 1046 C CA . HIS A 1 135 ? -0.882 15.128 -6.909 1.00 91.69 135 HIS A CA 1
ATOM 1047 C C . HIS A 1 135 ? -2.399 15.040 -6.667 1.00 91.69 135 HIS A C 1
ATOM 1049 O O . HIS A 1 135 ? -2.916 15.707 -5.767 1.00 91.69 135 HIS A O 1
ATOM 1055 N N . THR A 1 136 ? -3.094 14.142 -7.377 1.00 93.25 136 THR A N 1
ATOM 1056 C CA . THR A 1 136 ? -4.529 13.876 -7.169 1.00 93.25 136 THR A CA 1
ATOM 1057 C C . THR A 1 136 ? -4.829 13.381 -5.751 1.00 93.25 136 THR A C 1
ATOM 1059 O O . THR A 1 136 ? -5.740 13.891 -5.099 1.00 93.25 136 THR A O 1
ATOM 1062 N N . LEU A 1 137 ? -4.046 12.428 -5.233 1.00 94.38 137 LEU A N 1
ATOM 1063 C CA . LEU A 1 137 ? -4.231 11.907 -3.874 1.00 94.38 137 LEU A CA 1
ATOM 1064 C C . LEU A 1 137 ? -3.899 12.955 -2.801 1.00 94.38 137 LEU A C 1
ATOM 1066 O O . LEU A 1 137 ? -4.577 13.008 -1.782 1.00 94.38 137 LEU A O 1
ATOM 1070 N N . THR A 1 138 ? -2.924 13.836 -3.035 1.00 93.94 138 THR A N 1
ATOM 1071 C CA . THR A 1 138 ? -2.591 14.937 -2.113 1.00 93.94 138 THR A CA 1
ATOM 1072 C C . THR A 1 138 ? -3.726 15.958 -2.028 1.00 93.94 138 THR A C 1
ATOM 1074 O O . THR A 1 138 ? -4.062 16.397 -0.928 1.00 93.94 138 THR A O 1
ATOM 1077 N N . ALA A 1 139 ? -4.372 16.285 -3.154 1.00 93.06 139 ALA A N 1
ATOM 1078 C CA . ALA A 1 139 ? -5.582 17.108 -3.155 1.00 93.06 139 ALA A CA 1
ATOM 1079 C C . ALA A 1 139 ? -6.717 16.430 -2.362 1.00 93.06 139 ALA A C 1
ATOM 1081 O O . ALA A 1 139 ? -7.285 17.042 -1.459 1.00 93.06 139 ALA A O 1
ATOM 1082 N N . ALA A 1 140 ? -6.962 15.135 -2.595 1.00 95.6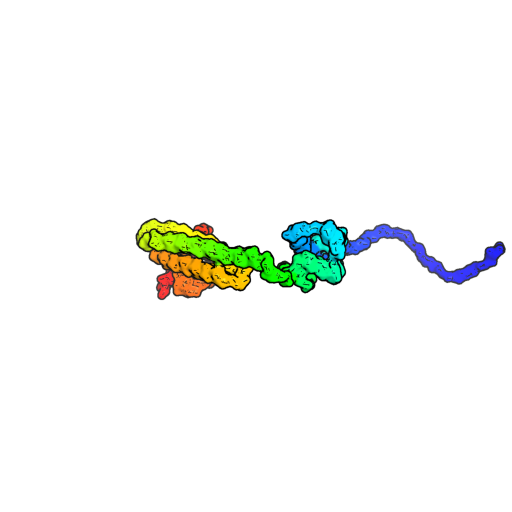9 140 ALA A N 1
ATOM 1083 C CA . ALA A 1 140 ? -7.962 14.372 -1.844 1.00 95.69 140 ALA A CA 1
ATOM 1084 C C . ALA A 1 140 ? -7.670 14.309 -0.327 1.00 95.69 140 ALA A C 1
ATOM 1086 O O . ALA A 1 140 ? -8.605 14.346 0.469 1.00 95.69 140 ALA A O 1
ATOM 1087 N N . ILE A 1 141 ? -6.395 14.257 0.090 1.00 97.19 141 ILE A N 1
ATOM 1088 C CA . ILE A 1 141 ? -5.978 14.342 1.506 1.00 97.19 141 ILE A CA 1
ATOM 1089 C C . ILE A 1 141 ? -6.283 15.724 2.099 1.00 97.19 141 ILE A C 1
ATOM 1091 O O . ILE A 1 141 ? -6.725 15.811 3.248 1.00 97.19 141 ILE A O 1
ATOM 1095 N N . ALA A 1 142 ? -6.047 16.797 1.338 1.00 96.31 142 ALA A N 1
ATOM 1096 C CA . ALA A 1 142 ? -6.322 18.167 1.770 1.00 96.31 142 ALA A CA 1
ATOM 1097 C C . ALA A 1 142 ? -7.831 18.446 1.918 1.00 96.31 142 ALA A C 1
ATOM 1099 O O . ALA A 1 142 ? -8.225 19.221 2.785 1.00 96.31 142 ALA A O 1
ATOM 1100 N N . GLU A 1 143 ? -8.671 17.770 1.129 1.00 97.00 143 GLU A N 1
ATOM 1101 C CA . GLU A 1 143 ? -10.139 17.823 1.206 1.00 97.00 143 GLU A CA 1
ATOM 1102 C C . GLU A 1 143 ? -10.752 16.911 2.293 1.00 97.00 143 GLU A C 1
ATOM 1104 O O . GLU A 1 143 ? -11.978 16.882 2.470 1.00 97.00 143 GLU A O 1
ATOM 1109 N N . LEU A 1 144 ? -9.940 16.150 3.042 1.00 96.88 144 LEU A N 1
ATOM 1110 C CA . LEU A 1 144 ? -10.448 15.340 4.151 1.00 96.88 144 LEU A CA 1
ATOM 1111 C C . LEU A 1 144 ? -10.965 16.235 5.290 1.00 96.88 144 LEU A C 1
ATOM 1113 O O . LEU A 1 144 ? -10.219 17.103 5.757 1.00 96.88 144 LEU A O 1
ATOM 1117 N N . PRO A 1 145 ? -12.186 15.978 5.806 1.00 96.38 145 PRO A N 1
ATOM 1118 C CA . PRO A 1 145 ? -12.758 16.747 6.907 1.00 96.38 145 PRO A CA 1
ATOM 1119 C C . PRO A 1 145 ? -11.961 16.549 8.207 1.00 96.38 145 PRO A C 1
ATOM 1121 O O . PRO A 1 145 ? -10.997 15.778 8.261 1.00 96.38 145 PRO A O 1
ATOM 1124 N N . ASP A 1 146 ? -12.348 17.247 9.274 1.00 94.81 146 ASP A N 1
ATOM 1125 C CA . ASP A 1 146 ? -11.719 17.057 10.582 1.00 94.81 146 ASP A CA 1
ATOM 1126 C C . ASP A 1 146 ? -11.801 15.590 11.052 1.00 94.81 146 ASP A C 1
ATOM 1128 O O . ASP A 1 146 ? -12.737 14.872 10.711 1.00 94.81 146 ASP A O 1
ATOM 1132 N N . ALA A 1 147 ? -10.829 15.130 11.846 1.00 92.62 147 ALA A N 1
ATOM 1133 C CA . ALA A 1 147 ? -10.784 13.740 12.310 1.00 92.62 147 ALA A CA 1
ATOM 1134 C C . ALA A 1 147 ? -11.964 13.341 13.224 1.00 92.62 147 ALA A C 1
ATOM 1136 O O . ALA A 1 147 ? -12.196 12.148 13.426 1.00 92.62 147 ALA A O 1
ATOM 1137 N N . SER A 1 148 ? -12.698 14.316 13.772 1.00 92.69 148 SER A N 1
ATOM 1138 C CA . SER A 1 148 ? -13.943 14.112 14.523 1.00 92.69 148 SER A CA 1
ATOM 1139 C C . SER A 1 148 ? -15.206 14.022 13.649 1.00 92.69 148 SER A C 1
ATOM 1141 O O . SER A 1 148 ? -16.256 13.616 14.150 1.00 92.69 148 SER A O 1
ATOM 1143 N N . ASP A 1 149 ? -15.127 14.358 12.356 1.00 96.00 149 ASP A N 1
ATOM 1144 C CA . ASP A 1 149 ? -16.251 14.263 11.419 1.00 96.00 149 ASP A CA 1
ATOM 1145 C C . ASP A 1 149 ? -16.591 12.782 11.132 1.00 96.00 149 ASP A C 1
ATOM 1147 O O . ASP A 1 149 ? -15.700 12.014 10.752 1.00 96.00 149 ASP A O 1
ATOM 1151 N N . PRO A 1 150 ? -17.862 12.345 11.243 1.00 92.88 150 PRO A N 1
ATOM 1152 C CA . PRO A 1 150 ? -18.262 10.966 10.945 1.00 92.88 150 PRO A CA 1
ATOM 1153 C C . PRO A 1 150 ? -17.891 10.469 9.536 1.00 92.88 150 PRO A C 1
ATOM 1155 O O . PRO A 1 150 ? -17.705 9.268 9.335 1.00 92.88 150 PRO A O 1
ATOM 1158 N N . ALA A 1 151 ? -17.765 11.363 8.551 1.00 94.94 151 ALA A N 1
ATOM 1159 C CA . ALA A 1 151 ? -17.352 11.025 7.190 1.00 94.94 151 ALA A CA 1
ATOM 1160 C C . ALA A 1 151 ? -15.828 10.851 7.036 1.00 94.94 151 ALA A C 1
ATOM 1162 O O . ALA A 1 151 ? -15.380 10.350 5.998 1.00 94.94 151 ALA A O 1
ATOM 1163 N N . PHE A 1 152 ? -15.025 11.252 8.031 1.00 97.50 152 PHE A N 1
ATOM 1164 C CA . PHE A 1 152 ? -13.566 11.231 7.948 1.00 97.50 152 PHE A CA 1
ATOM 1165 C C . PHE A 1 152 ? -13.013 9.823 7.729 1.00 97.50 152 PHE A C 1
ATOM 1167 O O . PHE A 1 152 ? -12.328 9.612 6.728 1.00 97.50 152 PHE A O 1
ATOM 1174 N N . THR A 1 153 ? -13.340 8.853 8.596 1.00 96.19 153 THR A N 1
ATOM 1175 C CA . THR A 1 153 ? -12.815 7.480 8.475 1.00 96.19 153 THR A CA 1
ATOM 1176 C C . THR A 1 153 ? -13.127 6.890 7.104 1.00 96.19 153 THR A C 1
ATOM 1178 O O . THR A 1 153 ? -12.233 6.363 6.453 1.00 96.19 153 THR A O 1
ATOM 1181 N N . ALA A 1 154 ? -14.367 7.013 6.620 1.00 95.69 154 ALA A N 1
ATOM 1182 C CA . ALA A 1 154 ? -14.762 6.448 5.330 1.00 95.69 154 ALA A CA 1
ATOM 1183 C C . ALA A 1 154 ? -13.943 7.029 4.160 1.00 95.69 154 ALA A C 1
ATOM 1185 O O . ALA A 1 154 ? -13.430 6.275 3.329 1.00 95.69 154 ALA A O 1
ATOM 1186 N N . LYS A 1 155 ? -13.764 8.358 4.123 1.00 97.50 155 LYS A N 1
ATOM 1187 C CA . LYS A 1 155 ? -12.954 9.032 3.096 1.00 97.50 155 LYS A CA 1
ATOM 1188 C C . LYS A 1 155 ? -11.464 8.696 3.226 1.00 97.50 155 LYS A C 1
ATOM 1190 O O . LYS A 1 155 ? -10.828 8.359 2.230 1.00 97.50 155 LYS A O 1
ATOM 1195 N N . ALA A 1 156 ? -10.915 8.735 4.441 1.00 97.50 156 ALA A N 1
ATOM 1196 C CA . ALA A 1 156 ? -9.515 8.416 4.709 1.00 97.50 156 ALA A CA 1
ATOM 1197 C C . ALA A 1 156 ? -9.181 6.965 4.322 1.00 97.50 156 ALA A C 1
ATOM 1199 O O . ALA A 1 156 ? -8.173 6.732 3.661 1.00 97.50 156 ALA A O 1
ATOM 1200 N N . THR A 1 157 ? -10.052 6.002 4.642 1.00 96.38 157 THR A N 1
ATOM 1201 C CA . THR A 1 157 ? -9.895 4.590 4.256 1.00 96.38 157 THR A CA 1
ATOM 1202 C C . THR A 1 157 ? -9.859 4.404 2.736 1.00 96.38 157 THR A C 1
ATOM 1204 O O . THR A 1 157 ? -9.046 3.620 2.243 1.00 96.38 157 THR A O 1
ATOM 1207 N N . ALA A 1 158 ? -10.684 5.137 1.978 1.00 96.31 158 ALA A N 1
ATOM 1208 C CA . ALA A 1 158 ? -10.658 5.092 0.515 1.00 96.31 158 ALA A CA 1
ATOM 1209 C C . ALA A 1 158 ? -9.322 5.614 -0.049 1.00 96.31 158 ALA A C 1
ATOM 1211 O O . ALA A 1 158 ? -8.665 4.917 -0.824 1.00 96.31 158 ALA A O 1
ATOM 1212 N N . VAL A 1 159 ? -8.864 6.781 0.418 1.00 97.25 159 VAL A N 1
ATOM 1213 C CA . VA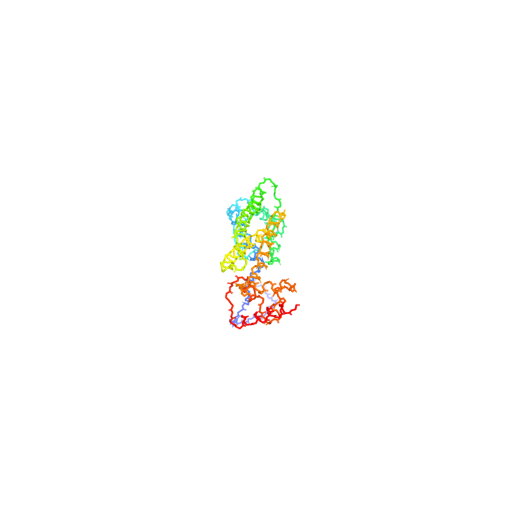L A 1 159 ? -7.580 7.374 0.001 1.00 97.25 159 VAL A CA 1
ATOM 1214 C C . VAL A 1 159 ? -6.391 6.488 0.403 1.00 97.25 159 VAL A C 1
ATOM 1216 O O . VAL A 1 159 ? -5.483 6.277 -0.400 1.00 97.25 159 VAL A O 1
ATOM 1219 N N . LEU A 1 160 ? -6.409 5.891 1.602 1.00 97.31 160 LEU A N 1
ATOM 1220 C CA . LEU A 1 160 ? -5.413 4.901 2.035 1.00 97.31 160 LEU A CA 1
ATOM 1221 C C . LEU A 1 160 ? -5.398 3.672 1.115 1.00 97.31 160 LEU A C 1
ATOM 1223 O O . LEU A 1 160 ? -4.324 3.193 0.754 1.00 97.31 160 LEU A O 1
ATOM 1227 N N . ALA A 1 161 ? -6.562 3.168 0.696 1.00 95.19 161 ALA A N 1
ATOM 1228 C CA . ALA A 1 161 ? -6.638 2.040 -0.228 1.00 95.19 161 ALA A CA 1
ATOM 1229 C C . ALA A 1 161 ? -6.036 2.368 -1.607 1.00 95.19 161 ALA A C 1
ATOM 1231 O O . ALA A 1 161 ? -5.369 1.509 -2.191 1.00 95.19 161 ALA A O 1
ATOM 1232 N N . ASP A 1 162 ? -6.215 3.593 -2.106 1.00 95.69 162 ASP A N 1
ATOM 1233 C CA . ASP A 1 162 ? -5.611 4.046 -3.363 1.00 95.69 162 ASP A CA 1
ATOM 1234 C C . ASP A 1 162 ? -4.100 4.290 -3.237 1.00 95.69 162 ASP A C 1
ATOM 1236 O O . ASP A 1 162 ? -3.340 3.832 -4.094 1.00 95.69 162 ASP A O 1
ATOM 1240 N N . LEU A 1 163 ? -3.632 4.856 -2.119 1.00 96.69 163 LEU A N 1
ATOM 1241 C CA . LEU A 1 163 ? -2.202 4.942 -1.796 1.00 96.69 163 LEU A CA 1
ATOM 1242 C C . LEU A 1 163 ? -1.538 3.552 -1.759 1.00 96.69 163 LEU A C 1
ATOM 1244 O O . LEU A 1 163 ? -0.469 3.385 -2.342 1.00 96.69 163 LEU A O 1
ATOM 1248 N N . ARG A 1 164 ? -2.182 2.514 -1.196 1.00 94.31 164 ARG A N 1
ATOM 1249 C CA . ARG A 1 164 ? -1.664 1.122 -1.244 1.00 94.31 164 ARG A CA 1
ATOM 1250 C C . ARG A 1 164 ? -1.640 0.526 -2.658 1.00 94.31 164 ARG A C 1
ATOM 1252 O O . ARG A 1 164 ? -0.819 -0.348 -2.950 1.00 94.31 164 ARG A O 1
ATOM 1259 N N . LYS A 1 165 ? -2.561 0.911 -3.552 1.00 92.12 165 LYS A N 1
ATOM 1260 C CA . LYS A 1 165 ? -2.496 0.507 -4.975 1.00 92.12 165 LYS A CA 1
ATOM 1261 C C . LYS A 1 165 ? -1.286 1.166 -5.638 1.00 92.12 165 LYS A C 1
ATOM 1263 O O . LYS A 1 165 ? -0.506 0.472 -6.290 1.00 92.12 165 LYS A O 1
ATOM 1268 N N . LEU A 1 166 ? -1.105 2.465 -5.404 1.00 94.25 166 LEU A N 1
ATOM 1269 C CA . LEU A 1 166 ? -0.012 3.248 -5.966 1.00 94.25 166 LEU A CA 1
ATOM 1270 C C . LEU A 1 166 ? 1.359 2.806 -5.435 1.00 94.25 166 LEU A C 1
ATOM 1272 O O . LEU A 1 166 ? 2.291 2.667 -6.223 1.00 94.25 166 LEU A O 1
ATOM 1276 N N . GLU A 1 167 ? 1.478 2.482 -4.143 1.00 93.50 167 GLU A N 1
ATOM 1277 C CA . GLU A 1 167 ? 2.724 1.964 -3.567 1.00 93.50 167 GLU A CA 1
ATOM 1278 C C . GLU A 1 167 ? 3.116 0.630 -4.211 1.00 93.50 167 GLU A C 1
ATOM 1280 O O . GLU A 1 167 ? 4.270 0.449 -4.588 1.00 93.50 167 GLU A O 1
ATOM 1285 N N . ARG A 1 168 ? 2.170 -0.300 -4.408 1.00 90.81 168 ARG A N 1
ATOM 1286 C CA . ARG A 1 168 ? 2.461 -1.589 -5.064 1.00 90.81 168 ARG A CA 1
ATOM 1287 C C . ARG A 1 168 ? 2.943 -1.413 -6.506 1.00 90.81 168 ARG A C 1
ATOM 1289 O O . ARG A 1 168 ? 3.840 -2.148 -6.931 1.00 90.81 168 ARG A O 1
ATOM 1296 N N . LEU A 1 169 ? 2.400 -0.434 -7.230 1.00 88.31 169 LEU A N 1
ATOM 1297 C CA . LEU A 1 169 ? 2.855 -0.064 -8.572 1.00 88.31 169 LEU A CA 1
ATOM 1298 C C . LEU A 1 169 ? 4.267 0.547 -8.527 1.00 88.31 169 LEU A C 1
ATOM 1300 O O . LEU A 1 169 ? 5.179 0.021 -9.167 1.00 88.31 169 LEU A O 1
ATOM 1304 N N . ALA A 1 170 ? 4.481 1.573 -7.699 1.00 86.19 170 ALA A N 1
ATOM 1305 C CA . ALA A 1 170 ? 5.766 2.259 -7.556 1.00 86.19 170 ALA A CA 1
ATOM 1306 C C . ALA A 1 170 ? 6.883 1.338 -7.023 1.00 86.19 170 ALA A C 1
ATOM 1308 O O . ALA A 1 170 ? 8.015 1.399 -7.493 1.00 86.19 170 ALA A O 1
ATOM 1309 N N . ALA A 1 171 ? 6.576 0.422 -6.101 1.00 87.44 171 ALA A N 1
ATOM 1310 C CA . ALA A 1 171 ? 7.516 -0.573 -5.584 1.00 87.44 171 ALA A CA 1
ATOM 1311 C C . ALA A 1 171 ? 7.862 -1.647 -6.624 1.00 87.44 171 ALA A C 1
ATOM 1313 O O . ALA A 1 171 ? 8.970 -2.182 -6.612 1.00 87.44 171 ALA A O 1
ATOM 1314 N N . THR A 1 172 ? 6.939 -1.964 -7.535 1.00 83.62 172 THR A N 1
ATOM 1315 C CA . THR A 1 172 ? 7.220 -2.861 -8.665 1.00 83.62 172 THR A CA 1
ATOM 1316 C C . THR A 1 172 ? 8.113 -2.173 -9.691 1.00 83.62 172 THR A C 1
ATOM 1318 O O . THR A 1 172 ? 9.111 -2.764 -10.095 1.00 83.62 172 THR A O 1
ATOM 1321 N N . ALA A 1 173 ? 7.836 -0.908 -10.021 1.00 80.62 173 ALA A N 1
ATOM 1322 C CA . ALA A 1 173 ? 8.717 -0.095 -10.854 1.00 80.62 173 ALA A CA 1
ATOM 1323 C C . ALA A 1 173 ? 10.122 0.029 -10.229 1.00 80.62 173 ALA A C 1
ATOM 1325 O O . ALA A 1 173 ? 11.101 -0.345 -10.862 1.00 80.62 173 ALA A O 1
ATOM 1326 N N . ALA A 1 174 ? 10.235 0.415 -8.953 1.00 81.50 174 ALA A N 1
ATOM 1327 C CA . ALA A 1 174 ? 11.519 0.597 -8.265 1.00 81.50 174 ALA A CA 1
ATOM 1328 C C . ALA A 1 174 ? 12.387 -0.677 -8.189 1.00 81.50 174 ALA A C 1
ATOM 1330 O O . ALA A 1 174 ? 13.613 -0.582 -8.170 1.00 81.50 174 ALA A O 1
ATOM 1331 N N . ARG A 1 175 ? 11.779 -1.874 -8.149 1.00 81.94 175 ARG A N 1
ATOM 1332 C CA . ARG A 1 175 ? 12.516 -3.153 -8.208 1.00 81.94 175 ARG A CA 1
ATOM 1333 C C . ARG A 1 175 ? 13.084 -3.459 -9.596 1.00 81.94 175 ARG A C 1
ATOM 1335 O O . ARG A 1 175 ? 14.109 -4.133 -9.685 1.00 81.94 175 ARG A O 1
ATOM 1342 N N . ASN A 1 176 ? 12.417 -2.989 -10.647 1.00 74.06 176 ASN A N 1
ATOM 1343 C CA . ASN A 1 176 ? 12.746 -3.306 -12.035 1.00 74.06 176 ASN A CA 1
ATOM 1344 C C . ASN A 1 176 ? 13.651 -2.228 -12.666 1.00 74.06 176 ASN A C 1
ATOM 1346 O O . ASN A 1 176 ? 14.614 -2.563 -13.352 1.00 74.06 176 ASN A O 1
ATOM 1350 N N . SER A 1 177 ? 13.406 -0.950 -12.365 1.00 66.62 177 SER A N 1
ATOM 1351 C CA . SER A 1 177 ? 14.133 0.219 -12.878 1.00 66.62 177 SER A CA 1
ATOM 1352 C C . SER A 1 177 ? 15.433 0.478 -12.104 1.00 66.62 177 SER A C 1
ATOM 1354 O O . SER A 1 177 ? 15.530 1.381 -11.266 1.00 66.62 177 SER A O 1
ATOM 1356 N N . ARG A 1 178 ? 16.462 -0.336 -12.365 1.00 63.59 178 ARG A N 1
ATOM 1357 C CA . ARG A 1 178 ? 17.792 -0.146 -11.764 1.00 63.59 178 ARG A CA 1
ATOM 1358 C C . ARG A 1 178 ? 18.446 1.133 -12.292 1.00 63.59 178 ARG A C 1
ATOM 1360 O O . ARG A 1 178 ? 18.612 1.290 -13.492 1.00 63.59 178 ARG A O 1
ATOM 1367 N N . GLY A 1 179 ? 18.888 2.002 -11.383 1.00 59.62 179 GLY A N 1
ATOM 1368 C CA . GLY A 1 179 ? 19.626 3.222 -11.736 1.00 59.62 179 GLY A CA 1
ATOM 1369 C C . GLY A 1 179 ? 18.766 4.465 -11.985 1.00 59.62 179 GLY A C 1
ATOM 1370 O O . GLY A 1 179 ? 19.316 5.478 -12.402 1.00 59.62 179 GLY A O 1
ATOM 1371 N N . THR A 1 180 ? 17.458 4.434 -11.696 1.00 66.88 180 THR A N 1
ATOM 1372 C CA . THR A 1 180 ? 16.550 5.587 -11.857 1.00 66.88 180 THR A CA 1
ATOM 1373 C C . THR A 1 180 ? 16.105 6.150 -10.492 1.00 66.88 180 THR A C 1
ATOM 1375 O O . THR A 1 180 ? 15.154 5.635 -9.899 1.00 66.88 180 THR A O 1
ATOM 1378 N N . PRO A 1 181 ? 16.743 7.215 -9.955 1.00 76.94 181 PRO A N 1
ATOM 1379 C CA . PRO A 1 181 ? 16.414 7.738 -8.624 1.00 76.94 181 PRO A CA 1
ATOM 1380 C C . PRO A 1 181 ? 14.989 8.290 -8.489 1.00 76.94 181 PRO A C 1
ATOM 1382 O O . PRO A 1 181 ? 14.417 8.205 -7.404 1.00 76.94 181 PRO A O 1
ATOM 1385 N N . SER A 1 182 ? 14.394 8.825 -9.563 1.00 77.50 182 SER A N 1
ATOM 1386 C CA . SER A 1 182 ? 13.050 9.427 -9.527 1.00 77.50 182 SER A CA 1
ATOM 1387 C C . SER A 1 182 ? 11.971 8.434 -9.091 1.00 77.50 182 SER A C 1
ATOM 1389 O O . SER A 1 182 ? 11.152 8.774 -8.244 1.00 77.50 182 SER A O 1
ATOM 1391 N N . VAL A 1 183 ? 12.018 7.182 -9.558 1.00 79.75 183 VAL A N 1
ATOM 1392 C CA . VAL A 1 183 ? 11.062 6.129 -9.161 1.00 79.75 183 VAL A CA 1
ATOM 1393 C C . VAL A 1 183 ? 11.173 5.805 -7.663 1.00 79.75 183 VAL A C 1
ATOM 1395 O O . VAL A 1 183 ? 10.164 5.604 -6.985 1.00 79.75 183 VAL A O 1
ATOM 1398 N N . VAL A 1 184 ? 12.393 5.803 -7.113 1.00 84.31 184 VAL A N 1
ATOM 1399 C CA . VAL A 1 184 ? 12.640 5.574 -5.677 1.00 84.31 184 VAL A CA 1
ATOM 1400 C C . VAL A 1 184 ? 12.166 6.764 -4.838 1.00 84.31 184 VAL A C 1
ATOM 1402 O O . VAL A 1 184 ? 11.556 6.567 -3.785 1.00 84.31 184 VAL A O 1
ATOM 1405 N N . LEU A 1 185 ? 12.394 7.995 -5.304 1.00 84.44 185 LEU A N 1
ATOM 1406 C CA . LEU A 1 185 ? 11.904 9.214 -4.654 1.00 84.44 185 LEU A CA 1
ATOM 1407 C C . LEU A 1 185 ? 10.371 9.296 -4.683 1.00 84.44 185 LEU A C 1
ATOM 1409 O O . LEU A 1 185 ? 9.770 9.602 -3.652 1.00 84.44 185 LEU A O 1
ATOM 1413 N N . ALA A 1 186 ? 9.742 8.937 -5.805 1.00 86.00 186 ALA A N 1
ATOM 1414 C CA . ALA A 1 186 ? 8.292 8.849 -5.946 1.00 86.00 186 ALA A CA 1
ATOM 1415 C C . ALA A 1 186 ? 7.703 7.821 -4.966 1.00 86.00 186 ALA A C 1
ATOM 1417 O O . ALA A 1 186 ? 6.847 8.173 -4.157 1.00 86.00 186 ALA A O 1
ATOM 1418 N N . LEU A 1 187 ? 8.235 6.589 -4.929 1.00 88.81 187 LEU A N 1
ATOM 1419 C CA . LEU A 1 187 ? 7.854 5.564 -3.943 1.00 88.81 187 LEU A CA 1
ATOM 1420 C C . LEU A 1 187 ? 8.025 6.052 -2.492 1.00 88.81 187 LEU A C 1
ATOM 1422 O O . LEU A 1 187 ? 7.170 5.803 -1.642 1.00 88.81 187 LEU A O 1
ATOM 1426 N N . SER A 1 188 ? 9.119 6.760 -2.204 1.00 89.25 188 SER A N 1
ATOM 1427 C CA . SER A 1 188 ? 9.375 7.368 -0.894 1.00 89.25 188 SER A CA 1
ATOM 1428 C C . SER A 1 188 ? 8.325 8.435 -0.540 1.00 89.25 188 SER A C 1
ATOM 1430 O O . SER A 1 188 ? 7.916 8.531 0.617 1.00 89.25 188 SER A O 1
ATOM 1432 N N . GLY A 1 189 ? 7.848 9.194 -1.533 1.00 91.06 189 GLY A N 1
ATOM 1433 C CA . GLY A 1 189 ? 6.720 10.119 -1.417 1.00 91.06 189 GLY A CA 1
ATOM 1434 C C . GLY A 1 189 ? 5.407 9.410 -1.081 1.00 91.06 189 GLY A C 1
ATOM 1435 O O . GLY A 1 189 ? 4.803 9.738 -0.062 1.00 91.06 189 GLY A O 1
ATOM 1436 N N . VAL A 1 190 ? 5.020 8.389 -1.863 1.00 95.00 190 VAL A N 1
ATOM 1437 C CA . VAL A 1 190 ? 3.798 7.589 -1.619 1.00 95.00 190 VAL A CA 1
ATOM 1438 C C . VAL A 1 190 ? 3.784 7.041 -0.189 1.00 95.00 190 VAL A C 1
ATOM 1440 O O . VAL A 1 190 ? 2.786 7.169 0.518 1.00 95.00 190 VAL A O 1
ATOM 1443 N N . ARG A 1 191 ? 4.915 6.478 0.262 1.00 94.69 191 ARG A N 1
ATOM 1444 C CA . ARG A 1 191 ? 5.068 5.919 1.613 1.00 94.69 191 ARG A CA 1
ATOM 1445 C C . ARG A 1 191 ? 4.911 6.960 2.712 1.00 94.69 191 ARG A C 1
ATOM 1447 O O . ARG A 1 191 ? 4.205 6.692 3.675 1.00 94.69 191 ARG A O 1
ATOM 1454 N N . ARG A 1 192 ? 5.516 8.148 2.577 1.00 95.50 192 ARG A N 1
ATOM 1455 C CA . ARG A 1 192 ? 5.311 9.234 3.553 1.00 95.50 192 ARG A CA 1
ATOM 1456 C C . ARG A 1 192 ? 3.839 9.627 3.636 1.00 95.50 192 ARG A C 1
ATOM 1458 O O . ARG A 1 192 ? 3.272 9.566 4.718 1.00 95.50 192 ARG A O 1
ATOM 1465 N N . SER A 1 193 ? 3.194 9.908 2.504 1.00 96.25 193 SER A N 1
ATOM 1466 C CA . SER A 1 193 ? 1.778 10.298 2.488 1.00 96.25 193 SER A CA 1
ATOM 1467 C C . SER A 1 193 ? 0.843 9.215 3.038 1.00 96.25 193 SER A C 1
ATOM 1469 O O . SER A 1 193 ? -0.121 9.545 3.727 1.00 96.25 193 SER A O 1
ATOM 1471 N N . TYR A 1 194 ? 1.132 7.933 2.784 1.00 97.50 194 TYR A N 1
ATOM 1472 C CA . TYR A 1 194 ? 0.416 6.817 3.407 1.00 97.50 194 TYR A CA 1
ATOM 1473 C C . TYR A 1 194 ? 0.603 6.803 4.925 1.00 97.50 194 TYR A C 1
ATOM 1475 O O . TYR A 1 194 ? -0.390 6.770 5.649 1.00 97.50 194 TYR A O 1
ATOM 1483 N N . ASN A 1 195 ? 1.845 6.883 5.408 1.00 96.25 195 ASN A N 1
ATOM 1484 C CA . ASN A 1 195 ? 2.154 6.877 6.836 1.00 96.25 195 ASN A CA 1
ATOM 1485 C C . ASN A 1 195 ? 1.502 8.070 7.558 1.00 96.25 195 ASN A C 1
ATOM 1487 O O . ASN A 1 195 ? 0.860 7.882 8.589 1.00 96.25 195 ASN A O 1
ATOM 1491 N N . ASP A 1 196 ? 1.610 9.279 7.002 1.00 97.19 196 ASP A N 1
ATOM 1492 C CA . ASP A 1 196 ? 1.061 10.509 7.585 1.00 97.19 196 ASP A CA 1
ATOM 1493 C C . ASP A 1 196 ? -0.473 10.451 7.672 1.00 97.19 196 ASP A C 1
ATOM 1495 O O . ASP A 1 196 ? -1.061 10.726 8.726 1.00 97.19 196 ASP A O 1
ATOM 1499 N N . LEU A 1 197 ? -1.137 10.021 6.589 1.00 97.81 197 LEU A N 1
ATOM 1500 C CA . LEU A 1 197 ? -2.588 9.835 6.575 1.00 97.81 197 LEU A CA 1
ATOM 1501 C C . LEU A 1 197 ? -3.023 8.718 7.529 1.00 97.81 197 LEU A C 1
ATOM 1503 O O . LEU A 1 197 ? -3.993 8.896 8.263 1.00 97.81 197 LEU A O 1
ATOM 1507 N N . MET A 1 198 ? -2.310 7.593 7.558 1.00 97.94 198 MET A N 1
ATOM 1508 C CA . MET A 1 198 ? -2.617 6.461 8.433 1.00 97.94 198 MET A CA 1
ATOM 1509 C C . MET A 1 198 ? -2.445 6.841 9.911 1.00 97.94 198 MET A C 1
ATOM 1511 O O . MET A 1 198 ? -3.283 6.498 10.741 1.00 97.94 198 MET A O 1
ATOM 1515 N N . MET A 1 199 ? -1.427 7.635 10.248 1.00 97.31 199 MET A N 1
ATOM 1516 C CA . MET A 1 199 ? -1.200 8.142 11.605 1.00 97.31 199 MET A CA 1
ATOM 1517 C C . MET A 1 199 ? -2.240 9.179 12.050 1.00 97.31 199 MET A C 1
ATOM 1519 O O . MET A 1 199 ? -2.557 9.234 13.244 1.00 97.31 199 MET A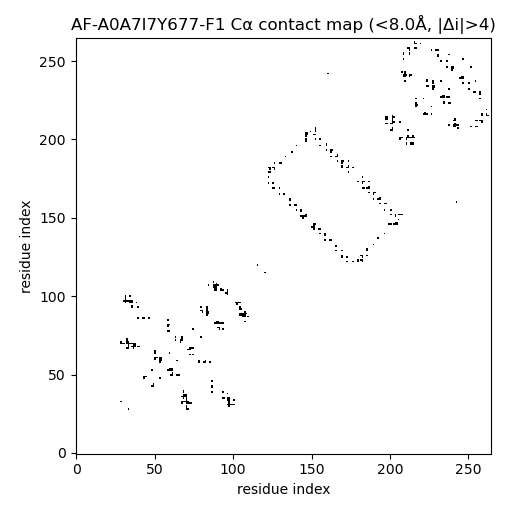 O 1
ATOM 1523 N N . ARG A 1 200 ? -2.805 9.962 11.115 1.00 97.06 200 ARG A N 1
ATOM 1524 C CA . ARG A 1 200 ? -3.999 10.801 11.348 1.00 97.06 200 ARG A CA 1
ATOM 1525 C C . ARG A 1 200 ? -5.251 9.932 11.521 1.00 97.06 200 ARG A C 1
ATOM 1527 O O . ARG A 1 200 ? -5.992 10.140 12.478 1.00 97.06 200 ARG A O 1
ATOM 1534 N N . ALA A 1 201 ? -5.455 8.938 10.654 1.00 97.38 201 ALA A N 1
ATOM 1535 C CA . ALA A 1 201 ? -6.586 8.009 10.699 1.00 97.38 201 ALA A CA 1
ATOM 1536 C C . ALA A 1 201 ? -6.643 7.236 12.024 1.00 97.38 201 ALA A C 1
ATOM 1538 O O . ALA A 1 201 ? -7.672 7.230 12.689 1.00 97.38 201 ALA A O 1
ATOM 1539 N N . ALA A 1 202 ? -5.503 6.722 12.487 1.00 97.44 202 ALA A N 1
ATOM 1540 C CA . ALA A 1 202 ? -5.332 6.013 13.754 1.00 97.44 202 ALA A CA 1
ATOM 1541 C C . ALA A 1 202 ? -5.623 6.835 15.028 1.00 97.44 202 ALA A C 1
ATOM 1543 O O . ALA A 1 202 ? -5.484 6.307 16.133 1.00 97.44 202 ALA A O 1
ATOM 1544 N N . ARG A 1 203 ? -5.933 8.133 14.903 1.00 94.19 203 ARG A N 1
ATOM 1545 C CA . ARG A 1 203 ? -6.341 9.023 16.004 1.00 94.19 203 ARG A CA 1
ATOM 1546 C C . ARG A 1 203 ? -7.816 9.435 15.929 1.00 94.19 203 ARG A C 1
ATOM 1548 O O . ARG A 1 203 ? -8.290 10.095 16.849 1.00 94.19 203 ARG A O 1
ATOM 1555 N N . ALA A 1 204 ? -8.534 9.082 14.862 1.00 96.19 204 ALA A N 1
ATOM 1556 C CA . ALA A 1 204 ? -9.955 9.387 14.742 1.00 96.19 204 ALA A CA 1
ATOM 1557 C C . ALA A 1 204 ? -10.782 8.568 15.755 1.00 96.19 204 ALA A C 1
ATOM 1559 O O . ALA A 1 204 ? -10.473 7.395 15.973 1.00 96.19 204 ALA A O 1
ATOM 1560 N N . PRO A 1 205 ? -11.870 9.117 16.331 1.00 94.62 205 PRO A N 1
ATOM 1561 C CA . PRO A 1 205 ? -12.735 8.369 17.250 1.00 94.62 205 PRO A CA 1
ATOM 1562 C C . PRO A 1 205 ? -13.356 7.115 16.619 1.00 94.62 205 PRO A C 1
ATOM 1564 O O . PRO A 1 205 ? -13.620 6.137 17.309 1.00 94.62 205 PRO A O 1
ATOM 1567 N N . ALA A 1 206 ? -13.562 7.142 15.299 1.00 95.31 206 ALA A N 1
ATOM 1568 C CA . ALA A 1 206 ? -14.082 6.038 14.499 1.00 95.31 206 ALA A CA 1
ATOM 1569 C C . ALA A 1 206 ? -12.983 5.329 13.680 1.00 95.31 206 ALA A C 1
ATOM 1571 O O . ALA A 1 206 ? -13.257 4.860 12.577 1.00 95.31 206 ALA A O 1
ATOM 1572 N N . ALA A 1 207 ? -11.733 5.302 14.154 1.00 97.31 207 ALA A N 1
ATOM 1573 C CA . ALA A 1 207 ? -10.639 4.595 13.484 1.00 97.31 207 ALA A CA 1
ATOM 1574 C C . ALA A 1 207 ? -10.894 3.077 13.411 1.00 97.31 207 ALA A C 1
ATOM 1576 O O . ALA A 1 207 ? -11.374 2.467 14.370 1.00 97.31 207 ALA A O 1
ATOM 1577 N N . THR A 1 208 ? -10.534 2.453 12.288 1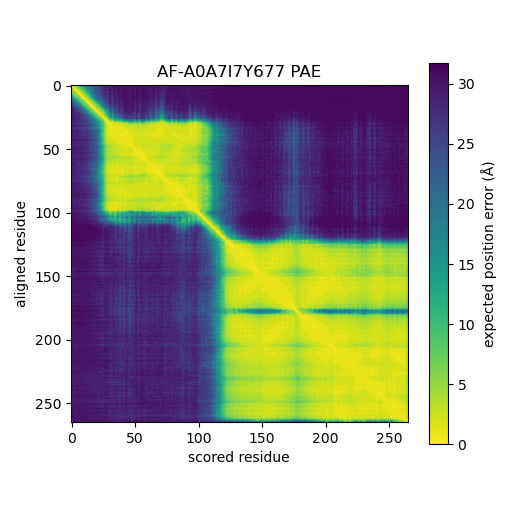.00 97.50 208 THR A N 1
ATOM 1578 C CA . THR A 1 208 ? -10.660 0.996 12.102 1.00 97.50 208 THR A CA 1
ATOM 1579 C C . THR A 1 208 ? -9.686 0.219 12.998 1.00 97.50 208 THR A C 1
ATOM 1581 O O . THR A 1 208 ? -8.714 0.772 13.520 1.00 97.50 208 THR A O 1
ATOM 1584 N N . LEU A 1 209 ? -9.905 -1.095 13.141 1.00 97.88 209 LEU A N 1
ATOM 1585 C CA . LEU A 1 209 ? -8.960 -1.993 13.818 1.00 97.88 209 LEU A CA 1
ATOM 1586 C C . LEU A 1 209 ? -7.556 -1.902 13.194 1.00 97.88 209 LEU A C 1
ATOM 1588 O O . LEU A 1 209 ? -6.574 -1.753 13.917 1.00 97.88 209 LEU A O 1
ATOM 1592 N N . GLY A 1 210 ? -7.473 -1.928 11.858 1.00 97.50 210 GLY A N 1
ATOM 1593 C CA . GLY A 1 210 ? -6.220 -1.829 11.107 1.00 97.50 210 GLY A CA 1
ATOM 1594 C C . GLY A 1 210 ? -5.491 -0.505 11.320 1.00 97.50 210 GLY A C 1
ATOM 1595 O O . GLY A 1 210 ? -4.292 -0.496 11.588 1.00 97.50 210 GLY A O 1
ATOM 1596 N N . GLN A 1 211 ? -6.218 0.615 11.277 1.00 98.19 211 GLN A N 1
ATOM 1597 C CA . GLN A 1 211 ? -5.667 1.948 11.542 1.00 98.19 211 GLN A CA 1
ATOM 1598 C C . GLN A 1 211 ? -5.139 2.057 12.974 1.00 98.19 211 GLN A C 1
ATOM 1600 O O . GLN A 1 211 ? -4.019 2.520 13.193 1.00 98.19 211 GLN A O 1
ATOM 1605 N N . ARG A 1 212 ? -5.918 1.593 13.957 1.00 98.19 212 ARG A N 1
ATOM 1606 C CA . ARG A 1 212 ? -5.525 1.601 15.373 1.00 98.19 212 ARG A CA 1
ATOM 1607 C C . ARG A 1 212 ? -4.298 0.727 15.633 1.00 98.19 212 ARG A C 1
ATOM 1609 O O . ARG A 1 212 ? -3.374 1.202 16.292 1.00 98.19 212 ARG A O 1
ATOM 1616 N N . LEU A 1 213 ? -4.260 -0.488 15.076 1.00 98.19 213 LEU A N 1
ATOM 1617 C CA . LEU A 1 213 ? -3.100 -1.385 15.116 1.00 98.19 213 LEU A CA 1
ATOM 1618 C C . LEU A 1 213 ? -1.862 -0.695 14.543 1.00 98.19 213 LEU A C 1
ATOM 1620 O O . LEU A 1 213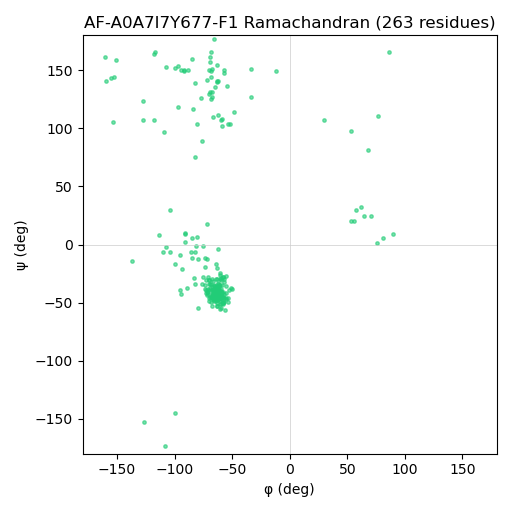 ? -0.868 -0.550 15.254 1.00 98.19 213 LEU A O 1
ATOM 1624 N N . TYR A 1 214 ? -1.952 -0.205 13.304 1.00 98.00 214 TYR A N 1
ATOM 1625 C CA . TYR A 1 214 ? -0.853 0.477 12.627 1.00 98.00 214 TYR A CA 1
ATOM 1626 C C . TYR A 1 214 ? -0.316 1.634 13.477 1.00 98.00 214 TYR A C 1
ATOM 1628 O O . TYR A 1 214 ? 0.890 1.737 13.705 1.00 98.00 214 TYR A O 1
ATOM 1636 N N . GLY A 1 215 ? -1.202 2.503 13.974 1.00 97.69 215 GLY A N 1
ATOM 1637 C CA . GLY A 1 215 ? -0.808 3.681 14.741 1.00 97.69 215 GLY A CA 1
ATOM 1638 C C . GLY A 1 215 ? -0.251 3.370 16.129 1.00 97.69 215 GLY A C 1
ATOM 1639 O O . GLY A 1 215 ? 0.641 4.084 16.582 1.00 97.69 215 GLY A O 1
ATOM 1640 N N . ALA A 1 216 ? -0.743 2.332 16.809 1.00 97.81 216 ALA A N 1
ATOM 1641 C CA . ALA A 1 216 ? -0.174 1.876 18.078 1.00 97.81 216 ALA A CA 1
ATOM 1642 C C . ALA A 1 216 ? 1.223 1.274 17.855 1.00 97.81 216 ALA A C 1
ATOM 1644 O O . ALA A 1 216 ? 2.197 1.708 18.468 1.00 97.81 216 ALA A O 1
ATOM 1645 N N . ARG A 1 217 ? 1.332 0.362 16.882 1.00 97.38 217 ARG A N 1
ATOM 1646 C CA . ARG A 1 217 ? 2.569 -0.323 16.500 1.00 97.38 217 ARG A CA 1
ATOM 1647 C C . ARG A 1 217 ? 3.692 0.647 16.113 1.00 97.38 217 ARG A C 1
ATOM 1649 O O . ARG A 1 217 ? 4.804 0.507 16.609 1.00 97.38 217 ARG A O 1
ATOM 1656 N N . HIS A 1 218 ? 3.401 1.662 15.294 1.00 96.81 218 HIS A N 1
ATOM 1657 C CA . HIS A 1 218 ? 4.409 2.646 14.872 1.00 96.81 218 HIS A CA 1
ATOM 1658 C C . HIS A 1 218 ? 4.856 3.600 15.986 1.00 96.81 218 HIS A C 1
ATOM 1660 O O . HIS A 1 218 ? 5.987 4.072 15.938 1.00 96.81 218 HIS A O 1
ATOM 1666 N N . ARG A 1 219 ? 4.014 3.888 16.989 1.00 95.62 219 ARG A N 1
ATOM 1667 C CA . ARG A 1 219 ? 4.423 4.703 18.155 1.00 95.62 219 ARG A CA 1
ATOM 1668 C C . ARG A 1 219 ? 5.302 3.922 19.126 1.00 95.62 219 ARG A C 1
ATOM 1670 O O . ARG A 1 219 ? 6.133 4.528 19.786 1.00 95.62 219 ARG A O 1
ATOM 1677 N N . ALA A 1 220 ? 5.138 2.602 19.166 1.00 96.25 220 ALA A N 1
ATOM 1678 C CA . ALA A 1 220 ? 6.008 1.678 19.886 1.00 96.25 220 ALA A CA 1
ATOM 1679 C C . ALA A 1 220 ? 7.256 1.252 19.078 1.00 96.25 220 ALA A C 1
ATOM 1681 O O . ALA A 1 220 ? 7.985 0.374 19.523 1.00 96.25 220 ALA A O 1
ATOM 1682 N N . GLU A 1 221 ? 7.479 1.830 17.888 1.00 96.75 221 GLU A N 1
ATOM 1683 C CA . GLU A 1 221 ? 8.586 1.512 16.963 1.00 96.75 221 GLU A CA 1
ATOM 1684 C C . GLU A 1 221 ? 8.684 0.027 16.540 1.00 96.75 221 GLU A C 1
ATOM 1686 O O . GLU A 1 221 ? 9.714 -0.423 16.042 1.00 96.75 221 GLU A O 1
ATOM 1691 N N . LEU A 1 222 ? 7.592 -0.734 16.668 1.00 97.06 222 LEU A N 1
ATOM 1692 C CA . LEU A 1 222 ? 7.559 -2.167 16.373 1.00 97.06 222 LEU A CA 1
ATOM 1693 C C . LEU A 1 222 ? 7.386 -2.452 14.874 1.00 97.06 222 LEU A C 1
ATOM 1695 O O . LEU A 1 222 ? 6.536 -1.867 14.188 1.00 97.06 222 LEU A O 1
ATOM 1699 N N . SER A 1 223 ? 8.113 -3.443 14.362 1.00 96.50 223 SER A N 1
ATOM 1700 C CA . SER A 1 223 ? 7.805 -4.049 13.066 1.00 96.50 223 SER A CA 1
ATOM 1701 C C . SER A 1 223 ? 6.500 -4.855 13.120 1.00 96.50 223 SER A C 1
ATOM 1703 O O . SER A 1 223 ? 6.001 -5.241 14.181 1.00 96.50 223 SER A O 1
ATOM 1705 N N . LEU A 1 224 ? 5.928 -5.123 11.945 1.00 95.62 224 LEU A N 1
ATOM 1706 C CA . LEU A 1 224 ? 4.728 -5.953 11.807 1.00 95.62 224 LEU A CA 1
ATOM 1707 C C . LEU A 1 224 ? 4.977 -7.396 12.289 1.00 95.62 224 LEU A C 1
ATOM 1709 O O . LEU A 1 224 ? 4.089 -8.003 12.882 1.00 95.62 224 LEU A O 1
ATOM 1713 N N . GLU A 1 225 ? 6.194 -7.914 12.106 1.00 97.19 225 GLU A N 1
ATOM 1714 C CA . GLU A 1 225 ? 6.607 -9.243 12.571 1.00 97.19 225 GLU A CA 1
ATOM 1715 C C . GLU A 1 225 ? 6.712 -9.308 14.104 1.00 97.19 225 GLU A C 1
ATOM 1717 O O . GLU A 1 225 ? 6.171 -10.227 14.715 1.00 97.19 225 GLU A O 1
ATOM 1722 N N . GLU A 1 226 ? 7.331 -8.314 14.749 1.00 98.12 226 GLU A N 1
ATOM 1723 C CA . GLU A 1 226 ? 7.418 -8.235 16.218 1.00 98.12 226 GLU A CA 1
ATOM 1724 C C . GLU A 1 226 ? 6.036 -8.093 16.866 1.00 98.12 226 GLU A C 1
ATOM 1726 O O . GLU A 1 226 ? 5.733 -8.789 17.836 1.00 98.12 226 GLU A O 1
ATOM 1731 N N . ALA A 1 227 ? 5.170 -7.253 16.293 1.00 97.69 227 ALA A N 1
ATOM 1732 C CA . ALA A 1 227 ? 3.792 -7.094 16.747 1.00 97.69 227 ALA A CA 1
ATOM 1733 C C . ALA A 1 227 ? 2.973 -8.389 16.608 1.00 97.69 227 ALA A C 1
ATOM 1735 O O . ALA A 1 227 ? 2.199 -8.720 17.503 1.00 97.69 227 ALA A O 1
ATOM 1736 N N . ALA A 1 228 ? 3.160 -9.146 15.522 1.00 96.88 228 ALA A N 1
ATOM 1737 C CA . ALA A 1 228 ? 2.486 -10.426 15.315 1.00 96.88 228 ALA A CA 1
ATOM 1738 C C . ALA A 1 228 ? 2.972 -11.486 16.321 1.00 96.88 228 ALA A C 1
ATOM 1740 O O . ALA A 1 228 ? 2.159 -12.159 16.961 1.00 96.88 228 ALA A O 1
ATOM 1741 N N . ASN A 1 229 ? 4.291 -11.556 16.538 1.00 96.62 229 ASN A N 1
ATOM 1742 C CA . ASN A 1 229 ? 4.916 -12.434 17.528 1.00 96.62 229 ASN A CA 1
ATOM 1743 C C . ASN A 1 229 ? 4.430 -12.140 18.959 1.00 96.62 229 ASN A C 1
ATOM 1745 O O . ASN A 1 229 ? 4.188 -13.079 19.715 1.00 96.62 229 ASN A O 1
ATOM 1749 N N . ALA A 1 230 ? 4.225 -10.866 19.320 1.00 95.38 230 ALA A N 1
ATOM 1750 C CA . ALA A 1 230 ? 3.751 -10.458 20.647 1.00 95.38 230 ALA A CA 1
ATOM 1751 C C . ALA A 1 230 ? 2.359 -11.016 21.017 1.00 95.38 230 ALA A C 1
ATOM 1753 O O . ALA A 1 230 ? 2.059 -11.168 22.201 1.00 95.38 230 ALA A O 1
ATOM 1754 N N . VAL A 1 231 ? 1.527 -11.356 20.025 1.00 95.56 231 VAL A N 1
ATOM 1755 C CA . VAL A 1 231 ? 0.210 -11.999 20.215 1.00 95.56 231 VAL A CA 1
ATOM 1756 C C . VAL A 1 231 ? 0.131 -13.432 19.681 1.00 95.56 231 VAL A C 1
ATOM 1758 O O . VAL A 1 231 ? -0.949 -14.020 19.662 1.00 95.56 231 VAL A O 1
ATOM 1761 N N . GLY A 1 232 ? 1.254 -14.016 19.255 1.00 95.94 232 GLY A N 1
ATOM 1762 C CA . GLY A 1 232 ? 1.296 -15.376 18.709 1.00 95.94 232 GLY A CA 1
ATOM 1763 C C . GLY A 1 232 ? 0.518 -15.557 17.398 1.00 95.94 232 GLY A C 1
ATOM 1764 O O . GLY A 1 232 ? 0.089 -16.671 17.097 1.00 95.94 232 GLY A O 1
ATOM 1765 N N . LEU A 1 233 ? 0.316 -14.484 16.625 1.00 96.25 233 LEU A N 1
ATOM 1766 C CA . LEU A 1 233 ? -0.369 -14.526 15.331 1.00 96.25 233 LEU A CA 1
ATOM 1767 C C . LEU A 1 233 ? 0.633 -14.602 14.164 1.00 96.25 233 LEU A C 1
ATOM 1769 O O . LEU A 1 233 ? 1.748 -14.090 14.271 1.00 96.25 233 LEU A O 1
ATOM 1773 N N . PRO A 1 234 ? 0.248 -15.172 13.006 1.00 97.06 234 PRO A N 1
ATOM 1774 C CA . PRO A 1 234 ? 1.022 -15.033 11.777 1.00 97.06 234 PRO A CA 1
ATOM 1775 C C . PRO A 1 234 ? 1.095 -13.559 11.331 1.00 97.06 234 PRO A C 1
ATOM 1777 O O . PRO A 1 234 ? 0.062 -12.884 11.351 1.00 97.06 234 PRO A O 1
ATOM 1780 N N . PRO A 1 235 ? 2.245 -13.063 10.828 1.00 96.19 235 PRO A N 1
ATOM 1781 C CA . PRO A 1 235 ? 2.369 -11.702 10.294 1.00 96.19 235 PRO A CA 1
ATOM 1782 C C . PRO A 1 235 ? 1.293 -11.342 9.259 1.00 96.19 235 PRO A C 1
ATOM 1784 O O . PRO A 1 235 ? 0.740 -10.246 9.293 1.00 96.19 235 PRO A O 1
ATOM 1787 N N . THR A 1 236 ? 0.903 -12.289 8.401 1.00 96.56 236 THR A N 1
ATOM 1788 C CA . THR A 1 236 ? -0.148 -12.088 7.388 1.00 96.56 236 THR A CA 1
ATOM 1789 C C . THR A 1 236 ? -1.497 -11.670 7.979 1.00 96.56 236 THR A C 1
ATOM 1791 O O . THR A 1 236 ? -2.234 -10.949 7.321 1.00 96.56 236 THR A O 1
ATOM 1794 N N . VAL A 1 237 ? -1.815 -12.053 9.221 1.00 97.19 237 VAL A N 1
ATOM 1795 C CA . VAL A 1 237 ? -3.067 -11.655 9.892 1.00 97.19 237 VAL A CA 1
ATOM 1796 C C . VAL A 1 237 ? -3.048 -10.171 10.269 1.00 97.19 237 VAL A C 1
ATOM 1798 O O . VAL A 1 237 ? -4.057 -9.483 10.123 1.00 97.19 237 VAL A O 1
ATOM 1801 N N . LEU A 1 238 ? -1.898 -9.647 10.705 1.00 97.25 238 LEU A N 1
ATOM 1802 C CA . LEU A 1 238 ? -1.739 -8.214 10.962 1.00 97.25 238 LEU A CA 1
ATOM 1803 C C . LEU A 1 238 ? -1.653 -7.424 9.648 1.00 97.25 238 LEU A C 1
ATOM 1805 O O . LEU A 1 238 ? -2.192 -6.324 9.571 1.00 97.25 238 LEU A O 1
ATOM 1809 N N . GLU A 1 239 ? -1.047 -7.990 8.600 1.00 95.75 239 GLU A N 1
ATOM 1810 C CA . GLU A 1 239 ? -1.054 -7.394 7.257 1.00 95.75 239 GLU A CA 1
ATOM 1811 C C . GLU A 1 239 ? -2.478 -7.298 6.682 1.00 95.75 239 GLU A C 1
ATOM 1813 O O . GLU A 1 239 ? -2.855 -6.266 6.126 1.00 95.75 239 GLU A O 1
ATOM 1818 N N . ASP A 1 240 ? -3.290 -8.345 6.856 1.00 96.19 240 ASP A N 1
ATOM 1819 C CA . ASP A 1 240 ? -4.708 -8.348 6.499 1.00 96.19 240 ASP A CA 1
ATOM 1820 C C . ASP A 1 240 ? -5.467 -7.258 7.270 1.00 96.19 240 ASP A C 1
ATOM 1822 O O . ASP A 1 240 ? -6.172 -6.458 6.650 1.00 96.19 240 ASP A O 1
ATOM 1826 N N . ALA A 1 241 ? -5.251 -7.153 8.586 1.00 95.75 241 ALA A N 1
ATOM 1827 C CA . ALA A 1 241 ? -5.857 -6.121 9.425 1.00 95.75 241 ALA A CA 1
ATOM 1828 C C . ALA A 1 241 ? -5.480 -4.693 8.979 1.00 95.75 241 ALA A C 1
ATOM 1830 O O . ALA A 1 241 ? -6.366 -3.888 8.693 1.00 95.75 241 ALA A O 1
ATOM 1831 N N . GLU A 1 242 ? -4.185 -4.371 8.856 1.00 95.25 242 GLU A N 1
ATOM 1832 C CA . GLU A 1 242 ? -3.697 -3.046 8.420 1.00 95.25 242 GLU A CA 1
ATOM 1833 C C . GLU A 1 242 ? -4.112 -2.696 6.973 1.00 95.25 242 GLU A C 1
ATOM 1835 O O . GLU A 1 242 ? -4.150 -1.518 6.588 1.00 95.25 242 GLU A O 1
ATOM 1840 N N . ALA A 1 243 ? -4.460 -3.703 6.166 1.00 91.06 243 ALA A N 1
ATOM 1841 C CA . ALA A 1 243 ? -4.981 -3.548 4.813 1.00 91.06 243 ALA A CA 1
ATOM 1842 C C . ALA A 1 243 ? -6.520 -3.460 4.716 1.00 91.06 243 ALA A C 1
ATOM 1844 O O . ALA A 1 243 ? -7.027 -3.330 3.598 1.00 91.06 243 ALA A O 1
ATOM 1845 N N . GLU A 1 244 ? -7.247 -3.479 5.840 1.00 93.44 244 GLU A N 1
ATOM 1846 C CA . GLU A 1 244 ? -8.722 -3.526 5.921 1.00 93.44 244 GLU A CA 1
ATOM 1847 C C . GLU A 1 244 ? -9.341 -4.790 5.288 1.00 93.44 244 GLU A C 1
ATOM 1849 O O . GLU A 1 244 ? -10.434 -4.756 4.716 1.00 93.44 244 GLU A O 1
ATOM 1854 N N . ARG A 1 245 ? -8.632 -5.922 5.360 1.00 93.69 245 ARG A N 1
ATOM 1855 C CA . ARG A 1 245 ? -9.150 -7.245 4.986 1.00 93.69 245 ARG A CA 1
ATOM 1856 C C . ARG A 1 245 ? -9.746 -7.929 6.220 1.00 93.69 245 ARG A C 1
ATOM 1858 O O . ARG A 1 245 ? -9.335 -7.680 7.351 1.00 93.69 245 ARG A O 1
ATOM 1865 N N . ALA A 1 246 ? -10.750 -8.776 6.005 1.00 93.69 246 ALA A N 1
ATOM 1866 C CA . ALA A 1 246 ? -11.410 -9.490 7.093 1.00 93.69 246 ALA A CA 1
ATOM 1867 C C . ALA A 1 246 ? -10.471 -10.536 7.716 1.00 93.69 246 ALA A C 1
ATOM 1869 O O . ALA A 1 246 ? -9.890 -11.346 6.997 1.00 93.69 246 ALA A O 1
ATOM 1870 N N . ILE A 1 247 ? -10.382 -10.540 9.046 1.00 97.00 247 ILE A N 1
ATOM 1871 C CA . ILE A 1 247 ? -9.637 -11.523 9.843 1.00 97.00 247 ILE A CA 1
ATOM 1872 C C . ILE A 1 247 ? -10.597 -12.313 10.745 1.00 97.00 247 ILE A C 1
ATOM 1874 O O . ILE A 1 247 ? -11.754 -11.926 10.926 1.00 97.00 247 ILE A O 1
ATOM 1878 N N . ALA A 1 248 ? -10.133 -13.428 11.307 1.00 95.94 248 ALA A N 1
ATOM 1879 C CA . ALA A 1 248 ? -10.951 -14.271 12.177 1.00 95.94 248 ALA A CA 1
ATOM 1880 C C . ALA A 1 248 ? -11.291 -13.574 13.525 1.00 95.94 248 ALA A C 1
ATOM 1882 O O . ALA A 1 248 ? -10.506 -12.747 13.996 1.00 95.94 248 ALA A O 1
ATOM 1883 N N . PRO A 1 249 ? -12.448 -13.857 14.165 1.00 94.81 249 PRO A N 1
ATOM 1884 C CA . PRO A 1 249 ? -12.897 -13.119 15.359 1.00 94.81 249 PRO A CA 1
ATOM 1885 C C . PRO A 1 249 ? -11.986 -13.253 16.592 1.00 94.81 249 PRO A C 1
ATOM 1887 O O . PRO A 1 249 ? -11.896 -12.336 17.405 1.00 94.81 249 PRO A O 1
ATOM 1890 N N . ASP A 1 250 ? -11.299 -14.383 16.725 1.00 93.50 250 ASP A N 1
ATOM 1891 C CA . ASP A 1 250 ? -10.256 -14.630 17.722 1.00 93.50 250 ASP A CA 1
ATOM 1892 C C . ASP A 1 250 ? -9.016 -13.756 17.473 1.00 93.50 250 ASP A C 1
ATOM 1894 O O . ASP A 1 250 ? -8.509 -13.118 18.399 1.00 93.50 250 ASP A O 1
ATOM 1898 N N . ALA A 1 251 ? -8.591 -13.630 16.213 1.00 97.00 251 ALA A N 1
ATOM 1899 C CA . ALA A 1 251 ? -7.537 -12.700 15.820 1.00 97.00 251 ALA A CA 1
ATOM 1900 C C . ALA A 1 251 ? -7.926 -11.229 16.062 1.00 97.00 251 ALA A C 1
ATOM 1902 O O . ALA A 1 251 ? -7.079 -10.454 16.506 1.00 97.00 251 ALA A O 1
ATOM 1903 N N . VAL A 1 252 ? -9.196 -10.841 15.856 1.00 97.94 252 VAL A N 1
ATOM 1904 C CA . VAL A 1 252 ? -9.690 -9.498 16.233 1.00 97.94 252 VAL A CA 1
ATOM 1905 C C . VAL A 1 252 ? -9.469 -9.242 17.725 1.00 97.94 252 VAL A C 1
ATOM 1907 O O . VAL A 1 252 ? -8.901 -8.213 18.083 1.00 97.94 252 VAL A O 1
ATOM 1910 N N . ALA A 1 253 ? -9.860 -10.178 18.596 1.00 97.50 253 ALA A N 1
ATOM 1911 C CA . ALA A 1 253 ? -9.701 -10.027 20.043 1.00 97.50 253 ALA A CA 1
ATOM 1912 C C . ALA A 1 253 ? -8.222 -9.936 20.476 1.00 97.50 253 ALA A C 1
ATOM 1914 O O . ALA A 1 253 ? -7.879 -9.144 21.357 1.00 97.50 253 ALA A O 1
ATOM 1915 N N . ALA A 1 254 ? -7.336 -10.702 19.834 1.00 97.44 254 ALA A N 1
ATOM 1916 C CA . ALA A 1 254 ? -5.896 -10.627 20.072 1.00 97.44 254 ALA A CA 1
ATOM 1917 C C . ALA A 1 254 ? -5.299 -9.273 19.631 1.00 97.44 254 ALA A C 1
ATOM 1919 O O . ALA A 1 254 ? -4.544 -8.662 20.387 1.00 97.44 254 ALA A O 1
ATOM 1920 N N . VAL A 1 255 ? -5.684 -8.760 18.456 1.00 98.06 255 VAL A N 1
ATOM 1921 C CA . VAL A 1 255 ? -5.246 -7.441 17.960 1.00 98.06 255 VAL A CA 1
ATOM 1922 C C . VAL A 1 255 ? -5.784 -6.298 18.833 1.00 98.06 255 VAL A C 1
ATOM 1924 O O . VAL A 1 255 ? -5.033 -5.378 19.151 1.00 98.06 255 VAL A O 1
ATOM 1927 N N . GLU A 1 256 ? -7.038 -6.367 19.288 1.00 97.94 256 GLU A N 1
ATOM 1928 C CA . GLU A 1 256 ? -7.608 -5.421 20.261 1.00 97.94 256 GLU A CA 1
ATOM 1929 C C . GLU A 1 256 ? -6.802 -5.389 21.573 1.00 97.94 256 GLU A C 1
ATOM 1931 O O . GLU A 1 256 ? -6.455 -4.313 22.066 1.00 97.94 256 GLU A O 1
ATOM 1936 N N . SER A 1 257 ? -6.432 -6.562 22.103 1.00 97.19 257 SER A N 1
ATOM 1937 C CA . SER A 1 257 ? -5.581 -6.681 23.298 1.00 97.19 257 SER A CA 1
ATOM 1938 C C . SER A 1 257 ? -4.195 -6.057 23.092 1.00 97.19 257 SER A C 1
ATOM 1940 O O . SER A 1 257 ? -3.716 -5.326 23.962 1.00 97.19 257 SER A O 1
ATOM 1942 N N . LEU A 1 258 ? -3.570 -6.275 21.929 1.00 97.44 258 LEU A N 1
ATOM 1943 C CA . LEU A 1 258 ? -2.286 -5.656 21.587 1.00 97.44 258 LEU A CA 1
ATOM 1944 C C . LEU A 1 258 ? -2.389 -4.130 21.523 1.00 97.44 258 LEU A C 1
ATOM 1946 O O . LEU A 1 258 ? -1.562 -3.438 22.110 1.00 97.44 258 LEU A O 1
ATOM 1950 N N . ILE A 1 259 ? -3.417 -3.595 20.855 1.00 98.00 259 ILE A N 1
ATOM 1951 C CA . ILE A 1 259 ? -3.647 -2.145 20.778 1.00 98.00 259 ILE A CA 1
ATOM 1952 C C . ILE A 1 259 ? -3.802 -1.557 22.183 1.00 98.00 259 ILE A C 1
ATOM 1954 O O . ILE A 1 259 ? -3.192 -0.529 22.476 1.00 98.00 259 ILE A O 1
ATOM 1958 N N . ALA A 1 260 ? -4.583 -2.201 23.056 1.00 97.06 260 ALA A N 1
ATOM 1959 C CA . ALA A 1 260 ? -4.776 -1.744 24.430 1.00 97.06 260 ALA A CA 1
ATOM 1960 C C . ALA A 1 260 ? -3.451 -1.696 25.212 1.00 97.06 260 ALA A C 1
ATOM 1962 O O . ALA A 1 260 ? -3.163 -0.695 25.861 1.00 97.06 260 ALA A O 1
ATOM 1963 N N . GLN A 1 261 ? -2.610 -2.729 25.098 1.00 96.12 261 GLN A N 1
ATOM 1964 C CA . GLN A 1 261 ? -1.296 -2.771 25.753 1.00 96.12 261 GLN A CA 1
ATOM 1965 C C . GLN A 1 261 ? -0.340 -1.694 25.212 1.00 96.12 261 GLN A C 1
ATOM 1967 O O . GLN A 1 261 ? 0.269 -0.970 25.994 1.00 96.12 261 GLN A O 1
ATOM 1972 N N . LEU A 1 262 ? -0.255 -1.536 23.886 1.00 96.00 262 LEU A N 1
ATOM 1973 C CA . LEU A 1 262 ? 0.629 -0.563 23.227 1.00 96.00 262 LEU A CA 1
ATOM 1974 C C . LEU A 1 262 ? 0.184 0.903 23.378 1.00 96.00 262 LEU A C 1
ATOM 1976 O O . LEU A 1 262 ? 0.943 1.803 23.032 1.00 96.00 262 LEU A O 1
ATOM 1980 N N . THR A 1 263 ? -1.043 1.160 23.840 1.00 93.12 263 THR A N 1
ATOM 1981 C CA . THR A 1 263 ? -1.571 2.521 24.072 1.00 93.12 263 THR A CA 1
ATOM 1982 C C . THR A 1 263 ? -1.692 2.889 25.552 1.00 93.12 263 THR A C 1
ATOM 1984 O O . THR A 1 263 ? -2.072 4.017 25.861 1.00 93.12 263 THR A O 1
ATOM 1987 N N . ALA A 1 264 ? -1.367 1.960 26.459 1.00 85.62 264 ALA A N 1
ATOM 1988 C CA . ALA 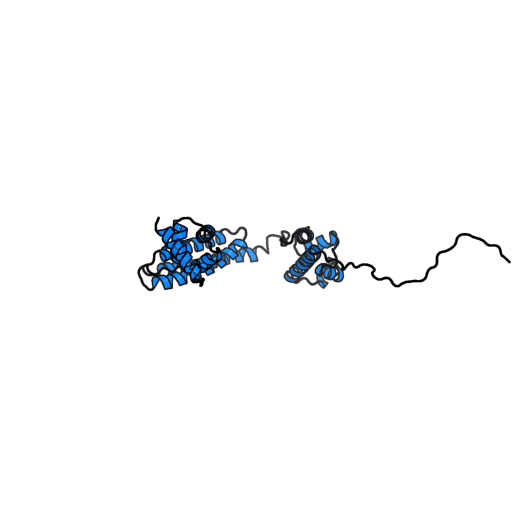A 1 264 ? -1.407 2.160 27.908 1.00 85.62 264 ALA A CA 1
ATOM 1989 C C . ALA A 1 264 ? -0.053 2.564 28.530 1.00 85.62 264 ALA A C 1
ATOM 1991 O O . ALA A 1 264 ? -0.021 2.888 29.719 1.00 85.62 264 ALA A O 1
ATOM 1992 N N . GLY A 1 265 ? 1.038 2.514 27.753 1.00 58.59 265 GLY A N 1
ATOM 1993 C CA . GLY A 1 265 ? 2.381 2.989 28.119 1.00 58.59 265 GLY A CA 1
ATOM 1994 C C . GLY A 1 265 ? 2.697 4.358 27.529 1.00 58.59 265 GLY A C 1
ATOM 1995 O O . GLY A 1 265 ? 3.396 5.120 28.230 1.00 58.59 265 GLY A O 1
#